Protein AF-A0A930L3H6-F1 (afdb_monomer)

Structure (mmCIF, N/CA/C/O backbone):
data_AF-A0A930L3H6-F1
#
_entry.id   AF-A0A930L3H6-F1
#
loop_
_atom_site.group_PDB
_atom_site.id
_atom_site.type_symbol
_atom_site.label_atom_id
_atom_site.label_alt_id
_atom_site.label_comp_id
_atom_site.label_asym_id
_atom_site.label_entity_id
_atom_site.label_seq_id
_atom_site.pdbx_PDB_ins_code
_atom_site.Cartn_x
_atom_site.Cartn_y
_atom_site.Cartn_z
_atom_site.occupancy
_atom_site.B_iso_or_equiv
_atom_site.auth_seq_id
_atom_site.auth_comp_id
_atom_site.auth_asym_id
_atom_site.auth_atom_id
_atom_site.pdbx_PDB_model_num
ATOM 1 N N . MET A 1 1 ? 32.487 -13.634 -20.261 1.00 44.72 1 MET A N 1
ATOM 2 C CA . MET A 1 1 ? 31.653 -13.733 -19.047 1.00 44.72 1 MET A CA 1
ATOM 3 C C . MET A 1 1 ? 30.208 -13.683 -19.509 1.00 44.72 1 MET A C 1
ATOM 5 O O . MET A 1 1 ? 29.867 -12.727 -20.193 1.00 44.72 1 MET A O 1
ATOM 9 N N . CYS A 1 2 ? 29.416 -14.733 -19.272 1.00 48.31 2 CYS A N 1
ATOM 10 C CA . CYS A 1 2 ? 27.985 -14.695 -19.581 1.00 48.31 2 CYS A CA 1
ATOM 11 C C . CYS A 1 2 ? 27.318 -13.701 -18.633 1.00 48.31 2 CYS A C 1
ATOM 13 O O . CYS A 1 2 ? 27.606 -13.701 -17.437 1.00 48.31 2 CYS A O 1
ATOM 15 N N . ARG A 1 3 ? 26.501 -12.811 -19.192 1.00 59.78 3 ARG A N 1
ATOM 16 C CA . ARG A 1 3 ? 25.760 -11.819 -18.420 1.00 59.78 3 ARG A CA 1
ATOM 17 C C . ARG A 1 3 ? 24.720 -12.557 -17.564 1.00 59.78 3 ARG A C 1
ATOM 19 O O . ARG A 1 3 ? 24.122 -13.494 -18.094 1.00 59.78 3 ARG A O 1
ATOM 26 N N . PRO A 1 4 ? 24.512 -12.180 -16.290 1.00 70.38 4 PRO A N 1
ATOM 27 C CA . PRO A 1 4 ? 23.390 -12.698 -15.519 1.00 70.38 4 PRO A CA 1
ATOM 28 C C . PRO A 1 4 ? 22.090 -12.420 -16.272 1.00 70.38 4 PRO A C 1
ATOM 30 O O . PRO A 1 4 ? 21.919 -11.326 -16.821 1.00 70.38 4 PRO A O 1
ATOM 33 N N . GLU A 1 5 ? 21.218 -13.418 -16.330 1.00 81.19 5 GLU A N 1
ATOM 34 C CA . GLU A 1 5 ? 19.894 -13.289 -16.926 1.00 81.19 5 GLU A CA 1
ATOM 35 C C . GLU A 1 5 ? 19.066 -12.300 -16.099 1.00 81.19 5 GLU A C 1
ATOM 37 O O . GLU A 1 5 ? 19.042 -12.370 -14.868 1.00 81.19 5 GLU A O 1
ATOM 42 N N . PHE A 1 6 ? 18.443 -11.330 -16.767 1.00 88.00 6 PHE A N 1
ATOM 43 C CA . PHE A 1 6 ? 17.549 -10.398 -16.096 1.00 88.00 6 PHE A CA 1
ATOM 44 C C . PHE A 1 6 ? 16.264 -11.132 -15.727 1.00 88.00 6 PHE A C 1
ATOM 46 O O . PHE A 1 6 ? 15.561 -11.629 -16.600 1.00 88.00 6 PHE A O 1
ATOM 53 N N . THR A 1 7 ? 15.970 -11.185 -14.432 1.00 90.06 7 THR A N 1
ATOM 54 C CA . THR A 1 7 ? 14.727 -11.748 -13.908 1.00 90.06 7 THR A CA 1
ATOM 55 C C . THR A 1 7 ? 14.025 -10.633 -13.141 1.00 90.06 7 THR A C 1
ATOM 57 O O . THR A 1 7 ? 14.545 -10.230 -12.099 1.00 90.06 7 THR A O 1
ATOM 60 N N . PRO A 1 8 ? 12.926 -10.063 -13.666 1.00 92.44 8 PRO A N 1
ATOM 61 C CA . PRO A 1 8 ? 12.181 -9.054 -12.932 1.00 92.44 8 PRO A CA 1
ATOM 62 C C . PRO A 1 8 ? 11.491 -9.682 -11.721 1.00 92.44 8 PRO A C 1
ATOM 64 O O . PRO A 1 8 ? 11.098 -10.850 -11.750 1.00 92.44 8 PRO A O 1
ATOM 67 N N . GLU A 1 9 ? 11.299 -8.883 -10.678 1.00 93.38 9 GLU A N 1
ATOM 68 C CA . GLU A 1 9 ? 10.461 -9.275 -9.548 1.00 93.38 9 GLU A CA 1
ATOM 69 C C . GLU A 1 9 ? 9.016 -9.468 -10.030 1.00 93.38 9 GLU A C 1
ATOM 71 O O . GLU A 1 9 ? 8.528 -8.726 -10.885 1.00 93.38 9 GLU A O 1
ATOM 76 N N . THR A 1 10 ? 8.314 -10.473 -9.512 1.00 93.25 10 THR A N 1
ATOM 77 C CA . THR A 1 10 ? 6.897 -10.685 -9.837 1.00 93.25 10 THR A CA 1
ATOM 78 C C . THR A 1 10 ? 6.050 -10.335 -8.624 1.00 93.25 10 THR A C 1
ATOM 80 O O . THR A 1 10 ? 6.066 -11.047 -7.623 1.00 93.25 10 THR A O 1
ATOM 83 N N . ILE A 1 11 ? 5.291 -9.247 -8.723 1.00 90.31 11 ILE A N 1
ATOM 84 C CA . ILE A 1 11 ? 4.389 -8.781 -7.672 1.00 90.31 11 ILE A CA 1
ATOM 85 C C . ILE A 1 11 ? 3.014 -9.420 -7.885 1.00 90.31 11 ILE A C 1
ATOM 87 O O . ILE A 1 11 ? 2.349 -9.195 -8.899 1.00 90.31 11 ILE A O 1
ATOM 91 N N . GLY A 1 12 ? 2.607 -10.251 -6.928 1.00 85.12 12 GLY A N 1
ATOM 92 C CA . GLY A 1 12 ? 1.261 -10.815 -6.841 1.00 85.12 12 GLY A CA 1
ATOM 93 C C . GLY A 1 12 ? 0.390 -10.053 -5.846 1.00 85.12 12 GLY A C 1
ATOM 94 O O . GLY A 1 12 ? 0.869 -9.172 -5.134 1.00 85.12 12 GLY A O 1
ATOM 95 N N . ARG A 1 13 ? -0.892 -10.421 -5.777 1.00 81.31 13 ARG A N 1
ATOM 96 C CA . ARG A 1 13 ? -1.807 -9.888 -4.757 1.00 81.31 13 ARG A CA 1
ATOM 97 C C . ARG A 1 13 ? -1.412 -10.399 -3.375 1.00 81.31 13 ARG A C 1
ATOM 99 O O . ARG A 1 13 ? -1.143 -11.593 -3.215 1.00 81.31 13 ARG A O 1
ATOM 106 N N . THR A 1 14 ? -1.450 -9.523 -2.378 1.00 83.19 14 THR A N 1
ATOM 107 C CA . THR A 1 14 ? -1.238 -9.906 -0.981 1.00 83.19 14 THR A CA 1
ATOM 108 C C . THR A 1 14 ? -2.572 -10.314 -0.354 1.00 83.19 14 THR A C 1
ATOM 110 O O . THR A 1 14 ? -3.479 -9.485 -0.244 1.00 83.19 14 THR A O 1
ATOM 113 N N . PRO A 1 15 ? -2.747 -11.585 0.053 1.00 79.00 15 PRO A N 1
ATOM 114 C CA . PRO A 1 15 ? -3.976 -12.021 0.701 1.00 79.00 15 PRO A CA 1
ATOM 115 C C . PRO A 1 15 ? -4.085 -11.441 2.117 1.00 79.00 15 PRO A C 1
ATOM 117 O O . PRO A 1 15 ? -3.121 -11.453 2.883 1.00 79.00 15 PRO A O 1
ATOM 120 N N . ARG A 1 16 ? -5.285 -10.998 2.506 1.00 81.50 16 ARG A N 1
ATOM 121 C CA . ARG A 1 16 ? -5.557 -10.550 3.879 1.00 81.50 16 ARG A CA 1
ATOM 122 C C . ARG A 1 16 ? -5.688 -11.743 4.830 1.00 81.50 16 ARG A C 1
ATOM 124 O O . ARG A 1 16 ? -6.420 -12.691 4.538 1.00 81.50 16 ARG A O 1
ATOM 131 N N . HIS A 1 17 ? -5.019 -11.696 5.984 1.00 77.94 17 HIS A N 1
ATOM 132 C CA . HIS A 1 17 ? -5.004 -12.820 6.933 1.00 77.94 17 HIS A CA 1
ATOM 133 C C . HIS A 1 17 ? -6.044 -12.742 8.061 1.00 77.94 17 HIS A C 1
ATOM 135 O O . HIS A 1 17 ? -6.304 -13.756 8.711 1.00 77.94 17 HIS A O 1
ATOM 141 N N . LYS A 1 18 ? -6.659 -11.576 8.301 1.00 78.94 18 LYS A N 1
ATOM 142 C CA . LYS A 1 18 ? -7.660 -11.372 9.366 1.00 78.94 18 LYS A CA 1
ATOM 143 C C . LYS A 1 18 ? -8.883 -10.608 8.843 1.00 78.94 18 LYS A C 1
ATOM 145 O O . LYS A 1 18 ? -8.799 -9.838 7.888 1.00 78.94 18 LYS A O 1
ATOM 150 N N . SER A 1 19 ? -10.038 -10.853 9.456 1.00 86.19 19 SER A N 1
ATOM 151 C CA . SER A 1 19 ? -11.296 -10.135 9.203 1.00 86.19 19 SER A CA 1
ATOM 152 C C . SER A 1 19 ? -12.216 -10.252 10.419 1.00 86.19 19 SER A C 1
ATOM 154 O O . SER A 1 19 ? -12.053 -11.167 11.229 1.00 86.19 19 SER A O 1
ATOM 156 N N . GLY A 1 20 ? -13.179 -9.341 10.549 1.00 90.75 20 GLY A N 1
ATOM 157 C CA . GLY A 1 20 ? -14.062 -9.275 11.711 1.00 90.75 20 GLY A CA 1
ATOM 158 C C . GLY A 1 20 ? -13.409 -8.572 12.901 1.00 90.75 20 GLY A C 1
ATOM 159 O O . GLY A 1 20 ? -12.520 -7.743 12.731 1.00 90.75 20 GLY A O 1
ATOM 160 N N . VAL A 1 21 ? -13.889 -8.851 14.112 1.00 93.25 21 VAL A N 1
ATOM 161 C CA . VAL A 1 21 ? -13.407 -8.173 15.325 1.00 93.25 21 VAL A CA 1
ATOM 162 C C . VAL A 1 21 ? -12.011 -8.676 15.687 1.00 93.25 21 VAL A C 1
ATOM 164 O O . VAL A 1 21 ? -11.845 -9.860 15.971 1.00 93.25 21 VAL A O 1
ATOM 167 N N . ILE A 1 22 ? -11.030 -7.772 15.706 1.00 92.38 22 ILE A N 1
ATOM 168 C CA . ILE A 1 22 ? -9.621 -8.084 15.989 1.00 92.38 22 ILE A CA 1
ATOM 169 C C . ILE A 1 22 ? -9.150 -7.571 17.349 1.00 92.38 22 ILE A C 1
ATOM 171 O O . ILE A 1 22 ? -8.211 -8.124 17.910 1.00 92.38 22 ILE A O 1
ATOM 175 N N . ALA A 1 23 ? -9.791 -6.539 17.902 1.00 93.19 23 ALA A N 1
ATOM 176 C CA . ALA A 1 23 ? -9.443 -6.012 19.216 1.00 93.19 23 ALA A CA 1
ATOM 177 C C . ALA A 1 23 ? -10.668 -5.463 19.947 1.00 93.19 23 ALA A C 1
ATOM 179 O O . ALA A 1 23 ? -11.654 -5.069 19.324 1.00 93.19 23 ALA A O 1
ATOM 180 N N . THR A 1 24 ? -10.610 -5.429 21.275 1.00 95.25 24 THR A N 1
ATOM 181 C CA . THR A 1 24 ? -11.669 -4.877 22.133 1.00 95.25 24 THR A CA 1
ATOM 182 C C . THR A 1 24 ? -11.076 -4.098 23.300 1.00 95.25 24 THR A C 1
ATOM 184 O O . THR A 1 24 ? -9.925 -4.302 23.671 1.00 95.25 24 THR A O 1
ATOM 187 N N . GLY A 1 25 ? -11.857 -3.200 23.893 1.00 93.38 25 GLY A N 1
ATOM 188 C CA . GLY A 1 25 ? -11.463 -2.469 25.093 1.00 93.38 25 GLY A CA 1
ATOM 189 C C . GLY A 1 25 ? -12.661 -1.804 25.759 1.00 93.38 25 GLY A C 1
ATOM 190 O O . GLY A 1 25 ? -13.694 -1.599 25.128 1.00 93.38 25 GLY A O 1
ATOM 191 N N . ALA A 1 26 ? -12.533 -1.449 27.035 1.00 92.56 26 ALA A N 1
ATOM 192 C CA . ALA A 1 26 ? -13.550 -0.684 27.751 1.00 92.56 26 ALA A CA 1
ATOM 193 C C . ALA A 1 26 ? -12.937 0.583 28.354 1.00 92.56 26 ALA A C 1
ATOM 195 O O . ALA A 1 26 ? -11.904 0.524 29.021 1.00 92.56 26 ALA A O 1
ATOM 196 N N . TRP A 1 27 ? -13.583 1.730 28.146 1.00 92.81 27 TRP A N 1
ATOM 197 C CA . TRP A 1 27 ? -13.131 3.017 28.671 1.00 92.81 27 TRP A CA 1
ATOM 198 C C . TRP A 1 27 ? -14.313 3.840 29.163 1.00 92.81 27 TRP A C 1
ATOM 200 O O . TRP A 1 27 ? -15.309 3.991 28.464 1.00 92.81 27 TRP A O 1
ATOM 210 N N . LYS A 1 28 ? -14.213 4.363 30.392 1.00 91.19 28 LYS A N 1
ATOM 211 C CA . LYS A 1 28 ? -15.231 5.230 31.022 1.00 91.19 28 LYS A CA 1
ATOM 212 C C . LYS A 1 28 ? -16.678 4.702 30.926 1.00 91.19 28 LYS A C 1
ATOM 214 O O . LYS A 1 28 ? -17.620 5.484 30.854 1.00 91.19 28 LYS A O 1
ATOM 219 N N . GLY A 1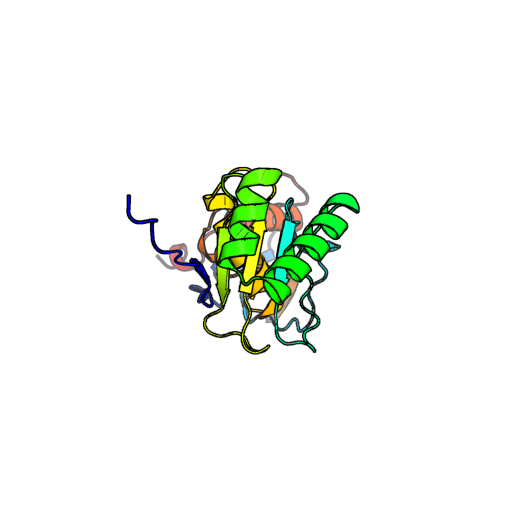 29 ? -16.852 3.380 31.000 1.00 89.56 29 GLY A N 1
ATOM 220 C CA . GLY A 1 29 ? -18.166 2.725 30.971 1.00 89.56 29 GLY A CA 1
ATOM 221 C C . GLY A 1 29 ? -18.717 2.446 29.570 1.00 89.56 29 GLY A C 1
ATOM 222 O O . GLY A 1 29 ? -19.837 1.958 29.458 1.00 89.56 29 GLY A O 1
ATOM 223 N N . GLU A 1 30 ? -17.944 2.719 28.522 1.00 93.44 30 GLU A N 1
ATOM 224 C CA . GLU A 1 30 ? -18.270 2.383 27.139 1.00 93.44 30 GLU A CA 1
ATOM 225 C C . GLU A 1 30 ? -17.394 1.226 26.655 1.00 93.44 30 GLU A C 1
ATOM 227 O O . GLU A 1 30 ? -16.227 1.109 27.044 1.00 93.44 30 GLU A O 1
ATOM 232 N N . ASN A 1 31 ? -17.963 0.381 25.795 1.00 94.88 31 ASN A N 1
ATOM 233 C CA . ASN A 1 31 ? -17.250 -0.717 25.155 1.00 94.88 31 ASN A CA 1
ATOM 234 C C . ASN A 1 31 ? -16.849 -0.314 23.740 1.00 94.88 31 ASN A C 1
ATOM 236 O O . ASN A 1 31 ? -17.649 0.248 22.992 1.00 94.88 31 ASN A O 1
ATOM 240 N N . TYR A 1 32 ? -15.623 -0.655 23.380 1.00 96.12 32 TYR A N 1
ATOM 241 C CA . TYR A 1 32 ? -14.998 -0.360 22.105 1.00 96.12 32 TYR A CA 1
ATOM 242 C C . TYR A 1 32 ? -14.532 -1.657 21.459 1.00 96.12 32 TYR A C 1
ATOM 244 O O . TYR A 1 32 ? -14.129 -2.604 22.143 1.00 96.12 32 TYR A O 1
ATOM 252 N N . ARG A 1 33 ? -14.560 -1.692 20.132 1.00 96.50 33 ARG A N 1
ATOM 253 C CA . ARG A 1 33 ? -13.959 -2.769 19.352 1.00 96.50 33 ARG A CA 1
ATOM 254 C C . ARG A 1 33 ? -13.302 -2.224 18.099 1.00 96.50 33 ARG A C 1
ATOM 256 O O . ARG A 1 33 ? -13.666 -1.157 17.612 1.00 96.50 33 ARG A O 1
ATOM 263 N N . VAL A 1 34 ? -12.358 -2.993 17.584 1.00 95.38 34 VAL A N 1
ATOM 264 C CA . VAL A 1 34 ? -11.763 -2.781 16.273 1.00 95.38 34 VAL A CA 1
ATOM 265 C C . VAL A 1 34 ? -12.197 -3.922 15.377 1.00 95.38 34 VAL A C 1
ATOM 267 O O . VAL A 1 34 ? -11.954 -5.090 15.696 1.00 95.38 34 VAL A O 1
ATOM 270 N N . THR A 1 35 ? -12.846 -3.576 14.274 1.00 93.81 35 THR A N 1
ATOM 271 C CA . THR A 1 35 ? -13.364 -4.521 13.288 1.00 93.81 35 THR A CA 1
ATOM 272 C C . THR A 1 35 ? -12.680 -4.275 11.954 1.00 93.81 35 THR A C 1
ATOM 274 O O . THR A 1 35 ? -12.539 -3.134 11.529 1.00 93.81 35 THR A O 1
ATOM 277 N N . VAL A 1 36 ? -12.260 -5.350 11.296 1.00 91.50 36 VAL A N 1
ATOM 278 C CA . VAL A 1 36 ? -11.664 -5.317 9.962 1.00 91.50 36 VAL A CA 1
ATOM 279 C C . VAL A 1 36 ? -12.697 -5.779 8.952 1.00 91.50 36 VAL A C 1
ATOM 281 O O . VAL A 1 36 ? -13.174 -6.919 9.017 1.00 91.50 36 VAL A O 1
ATOM 284 N N . TYR A 1 37 ? -13.014 -4.901 8.013 1.00 87.00 37 TYR A N 1
ATOM 285 C CA . TYR A 1 37 ? -13.917 -5.161 6.904 1.00 87.00 37 TYR A CA 1
ATOM 286 C C . TYR A 1 37 ? -13.135 -5.349 5.601 1.00 87.00 37 TYR A C 1
ATOM 288 O O . TYR A 1 37 ? -11.965 -4.972 5.487 1.00 87.00 37 TYR A O 1
ATOM 296 N N . ASP A 1 38 ? -13.795 -5.944 4.605 1.00 77.69 38 ASP A N 1
ATOM 297 C CA . ASP A 1 38 ? -13.378 -5.724 3.223 1.00 77.69 38 ASP A CA 1
ATOM 298 C C . ASP A 1 38 ? -13.469 -4.231 2.940 1.00 77.69 38 ASP A C 1
ATOM 300 O O . ASP A 1 38 ? -14.507 -3.627 3.222 1.00 77.69 38 ASP A O 1
ATOM 304 N N . SER A 1 39 ? -12.394 -3.640 2.415 1.00 68.75 39 SER A N 1
ATOM 305 C CA . SER A 1 39 ? -12.471 -2.245 2.012 1.00 68.75 39 SER A CA 1
ATOM 306 C C . SER A 1 39 ? -13.541 -2.106 0.929 1.00 68.75 39 SER A C 1
ATOM 308 O O . SER A 1 39 ? -13.530 -2.798 -0.091 1.00 68.75 39 SER A O 1
ATOM 310 N N . LEU A 1 40 ? -14.523 -1.250 1.206 1.00 55.72 40 LEU A N 1
ATOM 311 C CA . LEU A 1 40 ? -15.588 -0.878 0.272 1.00 55.72 40 LEU A CA 1
ATOM 312 C C . LEU A 1 40 ? -15.172 0.320 -0.595 1.00 55.72 40 LEU A C 1
ATOM 314 O O . LEU A 1 40 ? -15.963 0.792 -1.413 1.00 55.72 40 LEU A O 1
ATOM 318 N N . SER A 1 41 ? -13.964 0.843 -0.381 1.00 53.75 41 SER A N 1
ATOM 319 C CA . SER A 1 41 ? -13.474 2.060 -1.007 1.00 53.75 41 SER A CA 1
ATOM 320 C C . SER A 1 41 ? -13.089 1.790 -2.464 1.00 53.75 41 SER A C 1
ATOM 322 O O . SER A 1 41 ? -12.065 1.184 -2.760 1.00 53.75 41 SER A O 1
ATOM 324 N N . GLU A 1 42 ? -13.895 2.302 -3.400 1.00 50.00 42 GLU A N 1
ATOM 325 C CA . GLU A 1 42 ? -13.513 2.435 -4.820 1.00 50.00 42 GLU A CA 1
ATOM 326 C C . GLU A 1 42 ? -12.443 3.528 -5.031 1.00 50.00 42 GLU A C 1
ATOM 328 O O . GLU A 1 42 ? -11.898 3.683 -6.124 1.00 50.00 42 GLU A O 1
ATOM 333 N N . PHE A 1 43 ? -12.175 4.321 -3.989 1.00 48.50 43 PHE A N 1
ATOM 334 C CA . PHE A 1 43 ? -11.271 5.459 -3.986 1.00 48.50 43 PHE A CA 1
ATOM 335 C C . PHE A 1 43 ? -10.660 5.631 -2.597 1.00 48.50 43 PHE A C 1
ATOM 337 O O . PHE A 1 43 ? -11.394 5.684 -1.612 1.00 48.50 43 PHE A O 1
ATOM 344 N N . VAL A 1 44 ? -9.337 5.775 -2.531 1.00 56.69 44 VAL A N 1
ATOM 345 C CA . VAL A 1 44 ? -8.630 6.106 -1.294 1.00 56.69 44 VAL A CA 1
ATOM 346 C C . VAL A 1 44 ? -8.083 7.529 -1.383 1.00 56.69 44 VAL A C 1
ATOM 348 O O . VAL A 1 44 ? -7.353 7.873 -2.315 1.00 56.69 44 VAL A O 1
ATOM 351 N N . GLU A 1 45 ? -8.446 8.367 -0.409 1.00 54.44 45 GLU A N 1
ATOM 352 C CA . GLU A 1 45 ? -7.831 9.683 -0.229 1.00 54.44 45 GLU A CA 1
ATOM 353 C C . GLU A 1 45 ? -6.406 9.504 0.302 1.00 54.44 45 GLU A C 1
ATOM 355 O O . GLU A 1 45 ? -6.216 9.182 1.471 1.00 54.44 45 GLU A O 1
ATOM 360 N N . ILE A 1 46 ? -5.407 9.752 -0.550 1.00 53.31 46 ILE A N 1
ATOM 361 C CA . ILE A 1 46 ? -3.978 9.686 -0.189 1.00 53.31 46 ILE A CA 1
ATOM 362 C C . ILE A 1 46 ? -3.659 10.605 1.006 1.00 53.31 46 ILE A C 1
ATOM 364 O O . ILE A 1 46 ? -2.878 10.240 1.877 1.00 53.31 46 ILE A O 1
ATOM 368 N N . ASP A 1 47 ? -4.316 11.766 1.093 1.00 49.53 47 ASP A N 1
ATOM 369 C CA . ASP A 1 47 ? -4.127 12.721 2.196 1.00 49.53 47 ASP A CA 1
ATOM 370 C C . ASP A 1 47 ? -4.789 12.260 3.517 1.00 49.53 47 ASP A C 1
ATOM 372 O O . ASP A 1 47 ? -4.540 12.839 4.576 1.00 49.53 47 ASP A O 1
ATOM 376 N N . GLY A 1 48 ? -5.668 11.251 3.454 1.00 49.69 48 GLY A N 1
ATOM 377 C CA . GLY A 1 48 ? -6.391 10.674 4.591 1.00 49.69 48 GLY A CA 1
ATOM 378 C C . GLY A 1 48 ? -5.850 9.316 5.043 1.00 49.69 48 GLY A C 1
ATOM 379 O O . GLY A 1 48 ? -6.169 8.869 6.147 1.00 49.69 48 GLY A O 1
ATOM 380 N N . THR A 1 49 ? -5.019 8.665 4.227 1.00 54.03 49 THR A N 1
ATOM 381 C CA . THR A 1 49 ? -4.255 7.491 4.645 1.00 54.03 49 THR A CA 1
ATOM 382 C C . THR A 1 49 ? -3.107 7.916 5.545 1.00 54.03 49 THR A C 1
ATOM 384 O O . THR A 1 49 ? -2.439 8.909 5.277 1.00 54.03 49 THR A O 1
ATOM 387 N N . ALA A 1 50 ? -2.801 7.131 6.580 1.00 50.72 50 ALA A N 1
ATOM 388 C CA . ALA A 1 50 ? -1.601 7.334 7.404 1.00 50.72 50 ALA A CA 1
ATOM 389 C C . ALA A 1 50 ? -0.279 7.143 6.622 1.00 50.72 50 ALA A C 1
ATOM 391 O O . ALA A 1 50 ? 0.804 7.182 7.202 1.00 50.72 50 ALA A O 1
ATOM 392 N N . TRP A 1 51 ? -0.373 6.918 5.312 1.00 56.75 51 TRP A N 1
ATOM 393 C CA . TRP A 1 51 ? 0.679 6.421 4.461 1.00 56.75 51 TRP A CA 1
ATOM 394 C C . TRP A 1 51 ? 0.918 7.369 3.282 1.00 56.75 51 TRP A C 1
ATOM 396 O O . TRP A 1 51 ? 0.050 7.591 2.440 1.00 56.75 51 TRP A O 1
ATOM 406 N N . GLU A 1 52 ? 2.131 7.915 3.229 1.00 59.19 52 GLU A N 1
ATOM 407 C CA . GLU A 1 52 ? 2.679 8.626 2.079 1.00 59.19 52 GLU A CA 1
ATOM 408 C C . GLU A 1 52 ? 3.982 7.923 1.686 1.00 59.19 52 GLU A C 1
ATOM 410 O O . GLU A 1 52 ? 4.973 8.019 2.421 1.00 59.19 52 GLU A O 1
ATOM 415 N N . PRO A 1 53 ? 4.061 7.253 0.535 1.00 61.19 53 PRO A N 1
ATOM 416 C CA . PRO A 1 53 ? 5.326 6.717 0.087 1.00 61.19 53 PRO A CA 1
ATOM 417 C C . PRO A 1 53 ? 6.248 7.859 -0.322 1.00 61.19 53 PRO A C 1
ATOM 419 O O . PRO A 1 53 ? 5.855 8.929 -0.806 1.00 61.19 53 PRO A O 1
ATOM 422 N N . GLN A 1 54 ? 7.522 7.618 -0.058 1.00 66.31 54 GLN A N 1
ATOM 423 C CA . GLN A 1 54 ? 8.538 8.660 -0.035 1.00 66.31 54 GLN A CA 1
ATOM 424 C C . GLN A 1 54 ? 9.397 8.670 -1.306 1.00 66.31 54 GLN A C 1
ATOM 426 O O . GLN A 1 54 ? 10.265 9.528 -1.444 1.00 66.31 54 GLN A O 1
ATOM 431 N N . TYR A 1 55 ? 9.144 7.743 -2.235 1.00 78.94 55 TYR A N 1
ATOM 432 C CA . TYR A 1 55 ? 10.043 7.410 -3.339 1.00 78.94 55 TYR A CA 1
ATOM 433 C C . TYR A 1 55 ? 9.287 7.163 -4.649 1.00 78.94 55 TYR A C 1
ATOM 435 O O . TYR A 1 55 ? 8.054 7.136 -4.685 1.00 78.94 55 TYR A O 1
ATOM 443 N N . ALA A 1 56 ? 10.036 7.016 -5.743 1.00 86.75 56 ALA A N 1
ATOM 444 C CA . ALA A 1 56 ? 9.478 6.973 -7.082 1.00 86.75 56 ALA A CA 1
ATOM 445 C C . ALA A 1 56 ? 9.230 5.539 -7.564 1.00 86.75 56 ALA A C 1
ATOM 447 O O . ALA A 1 56 ? 10.068 4.644 -7.447 1.00 86.75 56 ALA A O 1
ATOM 448 N N . VAL A 1 57 ? 8.084 5.341 -8.207 1.00 90.75 57 VAL A N 1
ATOM 449 C CA . VAL A 1 57 ? 7.772 4.109 -8.932 1.00 90.75 57 VAL A CA 1
ATOM 450 C C . VAL A 1 57 ? 7.309 4.502 -10.319 1.00 90.75 57 VAL A C 1
ATOM 452 O O . VAL A 1 57 ? 6.400 5.308 -10.457 1.00 90.75 57 VAL A O 1
ATOM 455 N N . ALA A 1 58 ? 7.920 3.954 -11.362 1.00 91.75 58 ALA A N 1
ATOM 456 C CA . ALA A 1 58 ? 7.511 4.186 -12.739 1.00 91.75 58 ALA A CA 1
ATOM 457 C C . ALA A 1 58 ? 6.777 2.964 -13.275 1.00 91.75 58 ALA A C 1
ATOM 459 O O . ALA A 1 58 ? 7.366 1.888 -13.354 1.00 91.75 58 ALA A O 1
ATOM 460 N N . LEU A 1 59 ? 5.515 3.137 -13.676 1.00 90.56 59 LEU A N 1
ATOM 461 C CA . LEU A 1 59 ? 4.699 2.064 -14.242 1.00 90.56 59 LEU A CA 1
ATOM 462 C C . LEU A 1 59 ? 4.530 2.212 -15.753 1.00 90.56 59 LEU A C 1
ATOM 464 O O . LEU A 1 59 ? 4.254 3.293 -16.281 1.00 90.56 59 LEU A O 1
ATOM 468 N N . GLN A 1 60 ? 4.621 1.089 -16.449 1.00 87.75 60 GLN A N 1
ATOM 469 C CA . GLN A 1 60 ? 4.223 0.940 -17.836 1.00 87.75 60 GLN A CA 1
ATOM 470 C C . GLN A 1 60 ? 3.191 -0.185 -17.925 1.00 87.75 60 GLN A C 1
ATOM 472 O O . GLN A 1 60 ? 3.511 -1.358 -17.757 1.00 87.75 60 GLN A O 1
ATOM 477 N N . GLY A 1 61 ? 1.943 0.205 -18.181 1.00 80.31 61 GLY A N 1
ATOM 478 C CA . GLY A 1 61 ? 0.892 -0.704 -18.630 1.00 80.31 61 GLY A CA 1
ATOM 479 C C . GLY A 1 61 ? 0.681 -0.615 -20.142 1.00 80.31 61 GLY A C 1
ATOM 480 O O . GLY A 1 61 ? 1.495 -0.034 -20.873 1.00 80.31 61 GLY A O 1
ATOM 481 N N . GLU A 1 62 ? -0.460 -1.126 -20.597 1.00 78.00 62 GLU A N 1
ATOM 482 C CA . GLU A 1 62 ? -0.940 -0.985 -21.976 1.00 78.00 62 GLU A CA 1
ATOM 483 C C . GLU A 1 62 ? -0.962 0.487 -22.456 1.00 78.00 62 GLU A C 1
ATOM 485 O O . GLU A 1 62 ? -1.066 1.407 -21.641 1.00 78.00 62 GLU A O 1
ATOM 490 N N . PRO A 1 63 ? -0.927 0.767 -23.774 1.00 64.12 63 PRO A N 1
ATOM 491 C CA . PRO A 1 63 ? -0.899 2.131 -24.323 1.00 64.12 63 PRO A CA 1
ATOM 492 C C . PRO A 1 63 ? -2.042 3.059 -23.876 1.00 64.12 63 PRO A C 1
ATOM 494 O O . PRO A 1 63 ? -1.916 4.278 -23.983 1.00 64.12 63 PRO A O 1
ATOM 497 N N . HIS A 1 64 ? -3.150 2.494 -23.388 1.00 61.62 64 HIS A N 1
ATOM 498 C CA . HIS A 1 64 ? -4.312 3.219 -22.861 1.00 61.62 64 HIS A CA 1
ATOM 499 C C . HIS A 1 64 ? -4.413 3.183 -21.330 1.00 61.62 64 HIS A C 1
ATOM 501 O O . HIS A 1 64 ? -5.400 3.646 -20.765 1.00 61.62 64 HIS A O 1
ATOM 507 N N . SER A 1 65 ? -3.409 2.622 -20.660 1.00 63.31 65 SER A N 1
ATOM 508 C CA . SER A 1 65 ? -3.337 2.559 -19.210 1.00 63.31 65 SER A CA 1
ATOM 509 C C . SER A 1 65 ? -3.013 3.936 -18.628 1.00 63.31 65 SER A C 1
ATOM 511 O O . SER A 1 65 ? -2.078 4.611 -19.062 1.00 63.31 65 SER A O 1
ATOM 513 N N . TYR A 1 66 ? -3.777 4.341 -17.614 1.00 64.69 66 TYR A N 1
ATOM 514 C CA . TYR A 1 66 ? -3.545 5.568 -16.844 1.00 64.69 66 TYR A CA 1
ATOM 515 C C . TYR A 1 66 ? -2.480 5.383 -15.752 1.00 64.69 66 TYR A C 1
ATOM 517 O O . TYR A 1 66 ? -2.250 6.287 -14.953 1.00 64.69 66 TYR A O 1
ATOM 525 N N . LEU A 1 67 ? -1.824 4.219 -15.707 1.00 74.31 67 LEU A N 1
ATOM 526 C CA . LEU A 1 67 ? -0.796 3.911 -14.722 1.00 74.31 67 LEU A CA 1
ATOM 527 C C . LEU A 1 67 ? 0.479 4.695 -15.041 1.00 74.31 67 LEU A C 1
ATOM 529 O O . LEU A 1 67 ? 1.244 4.348 -15.945 1.00 74.31 67 LEU A O 1
ATOM 533 N N . GLU A 1 68 ? 0.674 5.796 -14.320 1.00 74.00 68 GLU A N 1
ATOM 534 C CA . GLU A 1 68 ? 1.872 6.631 -14.421 1.00 74.00 68 GLU A CA 1
ATOM 535 C C . GLU A 1 68 ? 2.932 6.254 -13.389 1.00 74.00 68 GLU A C 1
ATOM 537 O O . GLU A 1 68 ? 4.122 6.414 -13.651 1.00 74.00 68 GLU A O 1
ATOM 542 N N . GLY A 1 69 ? 2.508 5.690 -12.261 1.00 81.50 69 GLY A N 1
ATOM 543 C CA . GLY A 1 69 ? 3.374 5.373 -11.139 1.00 81.50 69 GLY A CA 1
ATOM 544 C C . GLY A 1 69 ? 3.227 6.367 -9.987 1.00 81.50 69 GLY A C 1
ATOM 545 O O . GLY A 1 69 ? 2.227 7.079 -9.908 1.00 81.50 69 GLY A O 1
ATOM 546 N N . TRP A 1 70 ? 4.216 6.388 -9.097 1.00 85.12 70 TRP A N 1
ATOM 547 C CA . TRP A 1 70 ? 4.249 7.195 -7.880 1.00 85.12 70 TRP A CA 1
ATOM 548 C C . TRP A 1 70 ? 5.396 8.206 -7.919 1.00 85.12 70 TRP A C 1
ATOM 550 O O . TRP A 1 70 ? 6.511 7.856 -8.302 1.00 85.12 70 TRP A O 1
ATOM 560 N N . TRP A 1 71 ? 5.143 9.449 -7.505 1.00 85.75 71 TRP A N 1
ATOM 561 C CA . TRP A 1 71 ? 6.169 10.463 -7.235 1.00 85.75 71 TRP A CA 1
ATOM 562 C C . TRP A 1 71 ? 5.670 11.474 -6.191 1.00 85.75 71 TRP A C 1
ATOM 564 O O . TRP A 1 71 ? 4.473 11.746 -6.103 1.00 85.75 71 TRP A O 1
ATOM 574 N N . LYS A 1 72 ? 6.588 12.096 -5.451 1.00 80.00 72 LYS A N 1
ATOM 575 C CA . LYS A 1 72 ? 6.314 13.169 -4.482 1.00 80.00 72 LYS A CA 1
ATOM 576 C C . LYS A 1 72 ? 6.739 14.533 -5.012 1.00 80.00 72 LYS A C 1
ATOM 578 O O . LYS A 1 72 ? 6.048 15.534 -4.819 1.00 80.00 72 LYS A O 1
ATOM 583 N N . THR A 1 73 ? 7.864 14.595 -5.720 1.00 82.31 73 THR A N 1
ATOM 584 C CA . THR A 1 73 ? 8.417 15.852 -6.238 1.00 82.31 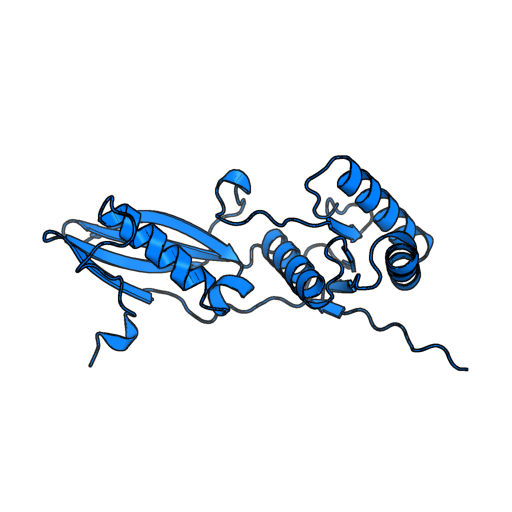73 THR A CA 1
ATOM 585 C C . THR A 1 73 ? 8.228 16.010 -7.746 1.00 82.31 73 THR A C 1
ATOM 587 O O . THR A 1 73 ? 8.003 15.058 -8.492 1.00 82.31 73 THR A O 1
ATOM 590 N N . LYS A 1 74 ? 8.339 17.254 -8.237 1.00 84.88 74 LYS A N 1
ATOM 591 C CA . LYS A 1 74 ? 8.351 17.525 -9.687 1.00 84.88 74 LYS A CA 1
ATOM 592 C C . LYS A 1 74 ? 9.517 16.824 -10.392 1.00 84.88 74 LYS A C 1
ATOM 594 O O . LYS A 1 74 ? 9.341 16.372 -11.516 1.00 84.88 74 LYS A O 1
ATOM 599 N N . ALA A 1 75 ? 10.671 16.734 -9.730 1.00 84.69 75 ALA A N 1
ATOM 600 C CA . ALA A 1 75 ? 11.854 16.074 -10.272 1.00 84.69 75 ALA A CA 1
ATOM 601 C C . ALA A 1 75 ? 11.637 14.559 -10.400 1.00 84.69 75 ALA A C 1
ATOM 603 O O . ALA A 1 75 ? 11.888 13.994 -11.462 1.00 84.69 75 ALA A O 1
ATOM 604 N N . GLU A 1 76 ? 11.081 13.919 -9.370 1.00 87.75 76 GLU A N 1
ATOM 605 C CA . GLU A 1 76 ? 10.701 12.502 -9.432 1.00 87.75 76 GLU A CA 1
ATOM 606 C C . GLU A 1 76 ? 9.662 12.246 -10.520 1.00 87.75 76 GLU A C 1
ATOM 608 O O . GLU A 1 76 ? 9.782 11.275 -11.258 1.00 87.75 76 GLU A O 1
ATOM 613 N N . ARG A 1 77 ? 8.684 13.145 -10.696 1.00 88.19 77 ARG A N 1
ATOM 614 C CA . ARG A 1 77 ? 7.716 13.026 -11.795 1.00 88.19 77 ARG A CA 1
ATOM 615 C C . ARG A 1 77 ? 8.404 12.974 -13.156 1.00 88.19 77 ARG A C 1
ATOM 617 O O . ARG A 1 77 ? 8.013 12.193 -14.017 1.00 88.19 77 ARG A O 1
ATOM 624 N N . GLU A 1 78 ? 9.404 13.821 -13.375 1.00 90.25 78 GLU A N 1
ATOM 625 C CA . GLU A 1 78 ? 10.174 13.831 -14.621 1.00 90.25 78 GLU A CA 1
ATOM 626 C C . GLU A 1 78 ? 10.981 12.539 -14.787 1.00 90.25 78 GLU A C 1
ATOM 628 O O . GLU A 1 78 ? 10.934 11.934 -15.858 1.00 90.25 78 GLU A O 1
ATOM 633 N N . GLN A 1 79 ? 11.646 12.067 -13.726 1.00 92.12 79 GLN A N 1
ATOM 634 C CA . GLN A 1 79 ? 12.357 10.784 -13.733 1.00 92.12 79 GLN A CA 1
ATOM 635 C C . GLN A 1 79 ? 11.413 9.628 -14.066 1.00 92.12 79 GLN A C 1
ATOM 637 O O . GLN A 1 79 ? 11.709 8.850 -14.969 1.00 92.12 79 GLN A O 1
ATOM 642 N N . VAL A 1 80 ? 10.243 9.561 -13.427 1.00 91.88 80 VAL A N 1
ATOM 643 C CA . VAL A 1 80 ? 9.207 8.559 -13.705 1.00 91.88 80 VAL A CA 1
ATOM 644 C C . VAL A 1 80 ? 8.840 8.552 -15.186 1.00 91.88 80 VAL A C 1
ATOM 646 O O . VAL A 1 80 ? 8.864 7.499 -15.821 1.00 91.88 80 VAL A O 1
ATOM 649 N N . GLN A 1 81 ? 8.572 9.714 -15.784 1.00 90.94 81 GLN A N 1
ATOM 650 C CA . GLN A 1 81 ? 8.217 9.793 -17.206 1.00 90.94 81 GLN A CA 1
ATOM 651 C C . GLN A 1 81 ? 9.369 9.364 -18.132 1.00 90.94 81 GLN A C 1
ATOM 653 O O . GLN A 1 81 ? 9.129 8.718 -19.159 1.00 90.94 81 GLN A O 1
ATOM 658 N N . VAL A 1 82 ? 10.621 9.658 -17.764 1.00 92.75 82 VAL A N 1
ATOM 659 C CA . VAL A 1 82 ? 11.804 9.162 -18.485 1.00 92.75 82 VAL A CA 1
ATOM 660 C C . VAL A 1 82 ? 11.875 7.640 -18.406 1.00 92.75 82 VAL A C 1
ATOM 662 O O . VAL A 1 82 ? 11.958 6.994 -19.449 1.00 92.75 82 VAL A O 1
ATOM 665 N N . VAL A 1 83 ? 11.772 7.051 -17.210 1.00 94.69 83 VAL A N 1
ATOM 666 C CA . VAL A 1 83 ? 11.807 5.590 -17.032 1.00 94.69 83 VAL A CA 1
ATOM 667 C C . VAL A 1 83 ? 10.725 4.917 -17.862 1.00 94.69 83 VAL A C 1
ATOM 669 O O . VAL A 1 83 ? 11.028 3.989 -18.604 1.00 94.69 83 VAL A O 1
ATOM 672 N N . ARG A 1 84 ? 9.484 5.414 -17.820 1.00 92.56 84 ARG A N 1
ATOM 673 C CA . ARG A 1 84 ? 8.370 4.873 -18.619 1.00 92.56 84 ARG A CA 1
ATOM 674 C C . ARG A 1 84 ? 8.676 4.854 -20.110 1.00 92.56 84 ARG A C 1
ATOM 676 O O . ARG A 1 84 ? 8.374 3.876 -20.791 1.00 92.56 84 ARG A O 1
ATOM 683 N N . SER A 1 85 ? 9.271 5.933 -20.609 1.00 91.31 85 SER A N 1
ATOM 684 C CA . SER A 1 85 ? 9.657 6.041 -22.016 1.00 91.31 85 SER A CA 1
ATOM 685 C C . SER A 1 85 ? 10.713 4.994 -22.367 1.00 91.31 85 SER A C 1
ATOM 687 O O . SER A 1 85 ? 10.563 4.286 -23.358 1.00 91.31 85 SER A O 1
ATOM 689 N N . VAL A 1 86 ? 11.714 4.803 -21.501 1.00 94.69 86 VAL A N 1
ATOM 690 C CA . VAL A 1 86 ? 12.742 3.768 -21.690 1.00 94.69 86 VAL A CA 1
ATOM 691 C C . VAL A 1 86 ? 12.148 2.360 -21.618 1.00 94.69 86 VAL A C 1
ATOM 693 O O . VAL A 1 86 ? 12.515 1.523 -22.439 1.00 94.69 86 VAL A O 1
ATOM 696 N N . ILE A 1 87 ? 11.206 2.086 -20.706 1.00 94.00 87 ILE A N 1
ATOM 697 C CA . ILE A 1 87 ? 10.514 0.788 -20.662 1.00 94.00 87 ILE A CA 1
ATOM 698 C C . ILE A 1 87 ? 9.804 0.539 -22.000 1.00 94.00 87 ILE A C 1
ATOM 700 O O . ILE A 1 87 ? 9.967 -0.522 -22.595 1.00 94.00 87 ILE A O 1
ATOM 704 N N . ARG A 1 88 ? 9.060 1.526 -22.511 1.00 90.00 88 ARG A N 1
ATOM 705 C CA . ARG A 1 88 ? 8.297 1.394 -23.760 1.00 90.00 88 ARG A CA 1
ATOM 706 C C . ARG A 1 88 ? 9.186 1.202 -24.990 1.00 90.00 88 ARG A C 1
ATOM 708 O O . ARG A 1 88 ? 8.827 0.445 -25.886 1.00 90.00 88 ARG A O 1
ATOM 715 N N . GLU A 1 89 ? 10.302 1.918 -25.065 1.00 92.19 89 GLU A N 1
ATOM 716 C CA . GLU A 1 89 ? 11.173 1.923 -26.246 1.00 92.19 89 GLU A CA 1
ATOM 717 C C . GLU A 1 89 ? 12.190 0.778 -26.241 1.00 92.19 89 GLU A C 1
ATOM 719 O O . GLU A 1 89 ? 12.513 0.232 -27.297 1.00 92.19 89 GLU A O 1
ATOM 724 N N . CYS A 1 90 ? 12.690 0.410 -25.060 1.00 93.56 90 CYS A N 1
ATOM 725 C CA . CYS A 1 90 ? 13.849 -0.469 -24.901 1.00 93.56 90 CYS A CA 1
ATOM 726 C C . CYS A 1 90 ? 13.584 -1.692 -24.007 1.00 93.56 90 CYS A C 1
ATOM 728 O O . CYS A 1 90 ? 14.463 -2.546 -23.872 1.00 93.56 90 CYS A O 1
ATOM 730 N N . GLY A 1 91 ? 12.403 -1.790 -23.397 1.00 93.56 91 GLY A N 1
ATOM 731 C CA . GLY A 1 91 ? 12.023 -2.867 -22.487 1.00 93.56 91 GLY A CA 1
ATOM 732 C C . GLY A 1 91 ? 12.475 -2.652 -21.040 1.00 93.56 91 GLY A C 1
ATOM 733 O O . GLY A 1 91 ? 13.366 -1.853 -20.733 1.00 93.56 91 GLY A O 1
ATOM 734 N N . LEU A 1 92 ? 11.859 -3.422 -20.139 1.00 95.69 92 LEU A N 1
ATOM 735 C CA . LEU A 1 92 ? 12.058 -3.335 -18.690 1.00 95.69 92 LEU A CA 1
ATOM 736 C C . LEU A 1 92 ? 13.525 -3.523 -18.270 1.00 95.69 92 LEU A C 1
ATOM 738 O O . LEU A 1 92 ? 14.049 -2.723 -17.503 1.00 95.69 92 LEU A O 1
ATOM 742 N N . GLU A 1 93 ? 14.216 -4.524 -18.822 1.00 96.31 93 GLU A N 1
ATOM 743 C CA . GLU A 1 93 ? 15.627 -4.799 -18.512 1.00 96.31 93 GLU A CA 1
ATOM 744 C C . GLU A 1 93 ? 16.533 -3.588 -18.792 1.00 96.31 93 GLU A C 1
ATOM 746 O O . GLU A 1 93 ? 17.462 -3.301 -18.031 1.00 96.31 93 GLU A O 1
ATOM 751 N N . CYS A 1 94 ? 16.285 -2.878 -19.898 1.00 95.69 94 CYS A N 1
ATOM 752 C CA . CYS A 1 94 ? 17.046 -1.686 -20.250 1.00 95.69 94 CYS A CA 1
ATOM 753 C C . CYS A 1 94 ? 16.741 -0.545 -19.280 1.00 95.69 94 CYS A C 1
ATOM 755 O O . CYS A 1 94 ? 17.671 0.065 -18.753 1.00 95.69 94 CYS A O 1
ATOM 757 N N . ALA A 1 95 ? 15.461 -0.308 -18.993 1.00 96.56 95 ALA A N 1
ATOM 758 C CA . ALA A 1 95 ? 15.035 0.729 -18.064 1.00 96.56 95 ALA A CA 1
ATOM 759 C C . ALA A 1 95 ? 15.614 0.525 -16.661 1.00 96.56 95 ALA A C 1
ATOM 761 O O . ALA A 1 95 ? 16.216 1.447 -16.117 1.00 96.56 95 ALA A O 1
ATOM 762 N N . THR A 1 96 ? 15.526 -0.687 -16.103 1.00 96.81 96 THR A N 1
ATOM 763 C CA . THR A 1 96 ? 16.093 -0.997 -14.783 1.00 96.81 96 THR A CA 1
ATOM 764 C C . THR A 1 96 ? 17.594 -0.725 -14.744 1.00 96.81 96 THR A C 1
ATOM 766 O O . THR A 1 96 ? 18.088 -0.168 -13.772 1.00 96.81 96 THR A O 1
ATOM 769 N N . ARG A 1 97 ? 18.336 -1.054 -15.808 1.00 95.06 97 ARG A N 1
ATOM 770 C CA . ARG A 1 97 ? 19.775 -0.754 -15.880 1.00 95.06 97 ARG A CA 1
ATOM 771 C C . ARG A 1 97 ? 20.066 0.736 -15.933 1.00 95.06 97 ARG A C 1
ATOM 773 O O . ARG A 1 97 ? 20.930 1.193 -15.203 1.00 95.06 97 ARG A O 1
ATOM 780 N N . VAL A 1 98 ? 19.338 1.482 -16.760 1.00 95.50 98 VAL A N 1
ATOM 781 C CA . VAL A 1 98 ? 19.494 2.941 -16.853 1.00 95.50 98 VAL A CA 1
ATOM 782 C C . VAL A 1 98 ? 19.248 3.592 -15.494 1.00 95.50 98 VAL A C 1
ATOM 784 O O . VAL A 1 98 ? 20.031 4.438 -15.077 1.00 95.50 98 VAL A O 1
ATOM 787 N N . VAL A 1 99 ? 18.205 3.168 -14.780 1.00 96.25 99 VAL A N 1
ATOM 788 C CA . VAL A 1 99 ? 17.918 3.663 -13.428 1.00 96.25 99 VAL A CA 1
ATOM 789 C C . VAL A 1 99 ? 19.047 3.307 -12.461 1.00 96.25 99 VAL A C 1
ATOM 791 O O . VAL A 1 99 ? 19.510 4.187 -11.738 1.00 96.25 99 VAL A O 1
ATOM 794 N N . ARG A 1 100 ? 19.543 2.062 -12.498 1.00 96.00 100 ARG A N 1
ATOM 795 C CA . ARG A 1 100 ? 20.664 1.615 -11.656 1.00 96.00 100 ARG A CA 1
ATOM 796 C C . ARG A 1 100 ? 21.957 2.373 -11.889 1.00 96.00 100 ARG A C 1
ATOM 798 O O . ARG A 1 100 ? 22.646 2.711 -10.936 1.00 96.00 100 ARG A O 1
ATOM 805 N N . ASP A 1 101 ? 22.259 2.670 -13.144 1.00 95.56 101 ASP A N 1
ATOM 806 C CA . ASP A 1 101 ? 23.491 3.358 -13.511 1.00 95.56 101 ASP A CA 1
ATOM 807 C C . ASP A 1 101 ? 23.429 4.868 -13.213 1.00 95.56 101 ASP A C 1
ATOM 809 O O . ASP A 1 101 ? 24.469 5.491 -12.994 1.00 95.56 101 ASP A O 1
ATOM 813 N N . LEU A 1 102 ? 22.236 5.478 -13.240 1.00 94.38 102 LEU A N 1
ATOM 814 C CA . LEU A 1 102 ? 22.084 6.936 -13.166 1.00 94.38 102 LEU A CA 1
ATOM 815 C C . LEU A 1 102 ? 21.571 7.463 -11.827 1.00 94.38 102 LEU A C 1
ATOM 817 O O . LEU A 1 102 ? 21.932 8.583 -11.459 1.00 94.38 102 LEU A O 1
ATOM 821 N N . TRP A 1 103 ? 20.703 6.722 -11.139 1.00 92.94 103 TRP A N 1
ATOM 822 C CA . TRP A 1 103 ? 19.952 7.246 -9.994 1.00 92.94 103 TRP A CA 1
ATOM 823 C C . TRP A 1 103 ? 20.006 6.355 -8.762 1.00 92.94 103 TRP A C 1
ATOM 825 O O . TRP A 1 103 ? 20.134 6.889 -7.665 1.00 92.94 103 TRP A O 1
ATOM 835 N N . ASP A 1 104 ? 19.894 5.038 -8.924 1.00 93.75 104 ASP A N 1
ATOM 836 C CA . ASP A 1 104 ? 19.714 4.136 -7.788 1.00 93.75 104 ASP A CA 1
ATOM 837 C C . ASP A 1 104 ? 20.182 2.714 -8.106 1.00 93.75 104 ASP A C 1
ATOM 839 O O . ASP A 1 104 ? 19.445 1.936 -8.717 1.00 93.75 104 ASP A O 1
ATOM 843 N N . GLU A 1 105 ? 21.388 2.353 -7.657 1.00 95.31 105 GLU A N 1
ATOM 844 C CA . GLU A 1 105 ? 21.997 1.041 -7.924 1.00 95.31 105 GLU A CA 1
ATOM 845 C C . GLU A 1 105 ? 21.165 -0.146 -7.403 1.00 95.31 105 GLU A C 1
ATOM 847 O O . GLU A 1 105 ? 21.308 -1.261 -7.915 1.00 95.31 105 GLU A O 1
ATOM 852 N N . GLN A 1 106 ? 20.276 0.095 -6.433 1.00 95.00 106 GLN A N 1
ATOM 853 C CA . GLN A 1 106 ? 19.400 -0.895 -5.809 1.00 95.00 106 GLN A CA 1
ATOM 854 C C . GLN A 1 106 ? 17.993 -0.929 -6.425 1.00 95.00 106 GLN A C 1
ATOM 856 O O . GLN A 1 106 ? 17.152 -1.705 -5.973 1.00 95.00 106 GLN A O 1
ATOM 861 N N . ALA A 1 107 ? 17.716 -0.144 -7.472 1.00 95.19 107 ALA A N 1
ATOM 862 C CA . ALA A 1 107 ? 16.400 -0.101 -8.107 1.00 95.19 107 ALA A CA 1
ATOM 863 C C . ALA A 1 107 ? 15.906 -1.487 -8.547 1.00 95.19 107 ALA A C 1
ATOM 865 O O . ALA A 1 107 ? 16.669 -2.312 -9.063 1.00 95.19 107 ALA A O 1
ATOM 866 N N . VAL A 1 108 ? 14.603 -1.730 -8.421 1.00 96.06 108 VAL A N 1
ATOM 867 C CA . VAL A 1 108 ? 13.977 -3.027 -8.717 1.00 96.06 108 VAL A CA 1
ATOM 868 C C . VAL A 1 108 ? 13.069 -2.896 -9.930 1.00 96.06 108 VAL A C 1
ATOM 870 O O . VAL A 1 108 ? 12.131 -2.104 -9.929 1.00 96.06 108 VAL A O 1
ATOM 873 N N . GLY A 1 109 ? 13.344 -3.683 -10.973 1.00 96.25 109 GLY A N 1
ATOM 874 C CA . GLY A 1 109 ? 12.417 -3.892 -12.083 1.00 96.25 109 GLY A CA 1
ATOM 875 C C . GLY A 1 109 ? 11.439 -5.012 -11.750 1.00 96.25 109 GLY A C 1
ATOM 876 O O . GLY A 1 109 ? 11.870 -6.078 -11.309 1.00 96.25 109 GLY A O 1
ATOM 877 N N . PHE A 1 110 ? 10.149 -4.791 -11.977 1.00 95.38 110 PHE A N 1
ATOM 878 C CA . PHE A 1 110 ? 9.099 -5.733 -11.606 1.00 95.38 110 PHE A CA 1
ATOM 879 C C . PHE A 1 110 ? 7.998 -5.856 -12.665 1.00 95.38 110 PHE A C 1
ATOM 881 O O . PHE A 1 110 ? 7.826 -4.995 -13.529 1.00 95.38 110 PHE A O 1
ATOM 888 N N . THR A 1 111 ? 7.241 -6.942 -12.568 1.00 94.31 111 THR A N 1
ATOM 889 C CA . THR A 1 111 ? 6.026 -7.255 -13.330 1.00 94.31 111 THR A CA 1
ATOM 890 C C . THR A 1 111 ? 4.893 -7.592 -12.365 1.00 94.31 111 THR A C 1
ATOM 892 O O . THR A 1 111 ? 5.144 -7.890 -11.197 1.00 94.31 111 THR A O 1
ATOM 895 N N . VAL A 1 112 ? 3.649 -7.535 -12.835 1.00 89.88 112 VAL A N 1
ATOM 896 C CA . VAL A 1 112 ? 2.457 -7.763 -12.007 1.00 89.88 112 VAL A CA 1
ATOM 897 C C . VAL A 1 112 ? 1.728 -9.009 -12.495 1.00 89.88 112 VAL A C 1
ATOM 899 O O . VAL A 1 112 ? 1.325 -9.065 -13.655 1.00 89.88 112 VAL A O 1
ATOM 902 N N . ALA A 1 113 ? 1.557 -10.005 -11.622 1.00 86.56 113 ALA A N 1
ATOM 903 C CA . ALA A 1 113 ? 1.054 -11.327 -12.009 1.00 86.56 113 ALA A CA 1
ATOM 904 C C . ALA A 1 113 ? -0.425 -11.327 -12.441 1.00 86.56 113 ALA A C 1
ATOM 906 O O . ALA A 1 113 ? -0.773 -11.974 -13.424 1.00 86.56 113 ALA A O 1
ATOM 907 N N . ASP A 1 114 ? -1.279 -10.582 -11.733 1.00 78.62 114 ASP A N 1
ATOM 908 C CA . ASP A 1 114 ? -2.743 -10.631 -11.879 1.00 78.62 114 ASP A CA 1
ATOM 909 C C . ASP A 1 114 ? -3.341 -9.228 -12.041 1.00 78.62 114 ASP A C 1
ATOM 911 O O . ASP A 1 114 ? -4.279 -8.834 -11.345 1.00 78.62 114 ASP A O 1
ATOM 915 N N . SER A 1 115 ? -2.753 -8.425 -12.927 1.00 79.88 115 SER A N 1
ATOM 916 C CA . SER A 1 115 ? -3.177 -7.038 -13.089 1.00 79.88 115 SER A CA 1
ATOM 917 C C . SER A 1 115 ? -4.507 -6.917 -13.854 1.00 79.88 115 SER A C 1
ATOM 919 O O . SER A 1 115 ? -4.615 -7.394 -14.989 1.00 79.88 115 SER A O 1
ATOM 921 N N . PRO A 1 116 ? -5.510 -6.199 -13.310 1.00 76.94 116 PRO A N 1
ATOM 922 C CA . PRO A 1 116 ? -6.755 -5.919 -14.026 1.00 76.94 116 PRO A CA 1
ATOM 923 C C . PRO A 1 116 ? -6.569 -4.948 -15.207 1.00 76.94 116 PRO A C 1
ATOM 925 O O . PRO A 1 116 ? -7.488 -4.786 -16.011 1.00 76.94 116 PRO A O 1
ATOM 928 N N . TRP A 1 117 ? -5.396 -4.315 -15.345 1.00 77.62 117 TRP A N 1
ATOM 929 C CA . TRP A 1 117 ? -5.077 -3.371 -16.426 1.00 77.62 117 TRP A CA 1
ATOM 930 C C . TRP A 1 117 ? -4.287 -3.998 -17.584 1.00 77.62 117 TRP A C 1
ATOM 932 O O . TRP A 1 117 ? -3.813 -3.264 -18.453 1.00 77.62 117 TRP A O 1
ATOM 942 N N . GLY A 1 118 ? -4.156 -5.328 -17.618 1.00 82.31 118 GLY A N 1
ATOM 943 C CA . GLY A 1 118 ? -3.366 -6.046 -18.622 1.00 82.31 118 GLY A CA 1
ATOM 944 C C . GLY A 1 118 ? -1.915 -6.243 -18.186 1.00 82.31 118 GLY A C 1
ATOM 945 O O . GLY A 1 118 ? -1.631 -6.317 -16.997 1.00 82.31 118 GLY A O 1
ATOM 946 N N . GLU A 1 119 ? -0.983 -6.355 -19.132 1.00 87.06 119 GLU A N 1
ATOM 947 C CA . GLU A 1 119 ? 0.432 -6.500 -18.783 1.00 87.06 119 GLU A CA 1
ATOM 948 C C . GLU A 1 119 ? 0.946 -5.199 -18.149 1.00 87.06 119 GLU A C 1
ATOM 950 O O . GLU A 1 119 ? 0.937 -4.135 -18.774 1.00 87.06 119 GLU A O 1
ATOM 955 N N . VAL A 1 120 ? 1.368 -5.281 -16.886 1.00 89.50 120 VAL A N 1
ATOM 956 C CA . VAL A 1 120 ? 1.941 -4.156 -16.145 1.00 89.50 120 VAL A CA 1
ATOM 957 C C . VAL A 1 120 ? 3.338 -4.526 -15.682 1.00 89.50 120 VAL A C 1
ATOM 959 O O . VAL A 1 120 ? 3.558 -5.560 -15.047 1.00 89.50 120 VAL A O 1
ATOM 962 N N . CYS A 1 121 ? 4.280 -3.638 -15.972 1.00 92.81 121 CYS A N 1
ATOM 963 C CA . CYS A 1 121 ? 5.629 -3.693 -15.444 1.00 92.81 121 CYS A CA 1
ATOM 964 C C . CYS A 1 121 ? 6.086 -2.313 -14.974 1.00 92.81 121 CYS A C 1
ATOM 966 O O . CYS A 1 121 ? 5.453 -1.294 -15.261 1.00 92.81 121 CYS A O 1
ATOM 968 N N . GLY A 1 122 ? 7.182 -2.264 -14.228 1.00 94.75 122 GLY A N 1
ATOM 969 C CA . GLY A 1 122 ? 7.680 -1.005 -13.708 1.00 94.75 122 GLY A CA 1
ATOM 970 C C . GLY A 1 122 ? 9.045 -1.094 -13.059 1.00 94.75 122 GLY A C 1
ATOM 971 O O . GLY A 1 122 ? 9.631 -2.167 -12.937 1.00 94.75 122 GLY A O 1
ATOM 972 N N . VAL A 1 123 ? 9.553 0.064 -12.650 1.00 95.88 123 VAL A N 1
ATOM 973 C CA . VAL A 1 123 ? 10.789 0.180 -11.871 1.00 95.88 123 VAL A CA 1
ATOM 974 C C . VAL A 1 123 ? 10.510 1.009 -10.625 1.00 95.88 123 VAL A C 1
ATOM 976 O O . VAL A 1 123 ? 9.988 2.117 -10.740 1.00 95.88 123 VAL A O 1
ATOM 979 N N . SER A 1 124 ? 10.865 0.489 -9.453 1.00 94.94 124 SER A N 1
ATOM 980 C CA . SER A 1 124 ? 10.890 1.235 -8.188 1.00 94.94 124 SER A CA 1
ATOM 981 C C . SER A 1 124 ? 12.323 1.688 -7.886 1.00 94.94 124 SER A C 1
ATOM 983 O O . SER A 1 124 ? 13.263 0.916 -8.105 1.00 94.94 124 SER A O 1
ATOM 985 N N . PHE A 1 125 ? 12.492 2.953 -7.483 1.00 94.00 125 PHE A N 1
ATOM 986 C CA . PHE A 1 125 ? 13.793 3.607 -7.305 1.00 94.00 125 PHE A CA 1
ATOM 987 C C . PHE A 1 125 ? 13.726 4.866 -6.417 1.00 94.00 125 PHE A C 1
ATOM 989 O O . PHE A 1 125 ? 12.664 5.437 -6.172 1.00 94.00 125 PHE A O 1
ATOM 996 N N . GLY A 1 126 ? 14.888 5.332 -5.962 1.00 89.62 126 GLY A N 1
ATOM 997 C CA . GLY A 1 126 ? 15.093 6.563 -5.193 1.00 89.62 126 GLY A CA 1
ATOM 998 C C . GLY A 1 126 ? 15.447 6.360 -3.715 1.00 89.62 126 GLY A C 1
ATOM 999 O O . GLY A 1 126 ? 15.728 7.348 -3.039 1.00 89.62 126 GLY A O 1
ATOM 1000 N N . ALA A 1 127 ? 15.448 5.123 -3.216 1.00 86.88 127 ALA A N 1
ATOM 1001 C CA . ALA A 1 127 ? 15.706 4.793 -1.812 1.00 86.88 127 ALA A CA 1
ATOM 1002 C C . ALA A 1 127 ? 17.121 4.244 -1.596 1.00 86.88 127 ALA A C 1
ATOM 1004 O O . ALA A 1 127 ? 17.626 4.250 -0.475 1.00 86.88 127 ALA A O 1
ATOM 1005 N N . ASN A 1 128 ? 17.781 3.795 -2.668 1.00 88.44 128 ASN A N 1
ATOM 1006 C CA . ASN A 1 128 ? 19.071 3.121 -2.615 1.00 88.44 128 ASN A CA 1
ATOM 1007 C C . ASN A 1 128 ? 19.052 1.902 -1.674 1.00 88.44 128 ASN A C 1
ATOM 1009 O O . ASN A 1 128 ? 20.048 1.595 -1.014 1.00 88.44 128 ASN A O 1
ATOM 1013 N N . ASN A 1 129 ? 17.898 1.227 -1.615 1.00 92.31 129 ASN A N 1
ATOM 1014 C CA . ASN A 1 129 ? 17.627 0.048 -0.804 1.00 92.31 129 ASN A CA 1
ATOM 1015 C C . ASN A 1 129 ? 16.643 -0.871 -1.546 1.00 92.31 129 ASN A C 1
ATOM 1017 O O . ASN A 1 129 ? 15.504 -0.498 -1.823 1.00 92.31 129 ASN A O 1
ATOM 1021 N N . GLU A 1 130 ? 17.087 -2.084 -1.865 1.00 92.38 130 GLU A N 1
ATOM 1022 C CA . GLU A 1 130 ? 16.322 -3.029 -2.680 1.00 92.38 130 GLU A CA 1
ATOM 1023 C C . GLU A 1 130 ? 15.027 -3.487 -1.989 1.00 92.38 130 GLU A C 1
ATOM 1025 O O . GLU A 1 130 ? 13.997 -3.640 -2.648 1.00 92.38 130 GLU A O 1
ATOM 1030 N N . ASP A 1 131 ? 15.052 -3.674 -0.667 1.00 90.75 131 ASP A N 1
ATOM 1031 C CA . ASP A 1 131 ? 13.885 -4.141 0.088 1.00 90.75 131 ASP A CA 1
ATOM 1032 C C . ASP A 1 131 ? 12.808 -3.058 0.164 1.00 90.75 131 ASP A C 1
ATOM 1034 O O . ASP A 1 131 ? 11.630 -3.344 -0.046 1.00 90.75 131 ASP A O 1
ATOM 1038 N N . GLU A 1 132 ? 13.212 -1.798 0.327 1.00 88.94 132 GLU A N 1
ATOM 1039 C CA . GLU A 1 132 ? 12.292 -0.661 0.242 1.00 88.94 132 GLU A CA 1
ATOM 1040 C C . GLU A 1 132 ? 11.648 -0.566 -1.146 1.00 88.94 132 GLU A C 1
ATOM 1042 O O . GLU A 1 132 ? 10.449 -0.316 -1.247 1.00 88.94 132 GLU A O 1
ATOM 1047 N N . HIS A 1 133 ? 12.387 -0.848 -2.222 1.00 90.56 133 HIS A N 1
ATOM 1048 C CA . HIS A 1 133 ? 11.824 -0.862 -3.575 1.00 90.56 133 HIS A CA 1
ATOM 1049 C C . HIS A 1 133 ? 10.838 -1.999 -3.822 1.00 90.56 133 HIS A C 1
ATOM 1051 O O . HIS A 1 133 ? 9.829 -1.804 -4.507 1.00 90.56 133 HIS A O 1
ATOM 1057 N N . ARG A 1 134 ? 11.095 -3.181 -3.254 1.00 90.88 134 ARG A N 1
ATOM 1058 C CA . ARG A 1 134 ? 10.140 -4.297 -3.294 1.00 90.88 134 ARG A CA 1
ATOM 1059 C C . ARG A 1 134 ? 8.845 -3.938 -2.572 1.00 90.88 134 ARG A C 1
ATOM 1061 O O . ARG A 1 134 ? 7.774 -4.185 -3.125 1.00 90.88 134 ARG A O 1
ATOM 1068 N N . MET A 1 135 ? 8.943 -3.346 -1.379 1.00 86.12 135 MET A N 1
ATOM 1069 C CA . MET A 1 135 ? 7.776 -2.917 -0.600 1.00 86.12 135 MET A CA 1
ATOM 1070 C C . MET A 1 135 ? 6.997 -1.825 -1.333 1.00 86.12 135 MET A C 1
ATOM 1072 O O . MET A 1 135 ? 5.828 -2.018 -1.623 1.00 86.12 135 MET A O 1
ATOM 1076 N N . GLN A 1 136 ? 7.655 -0.767 -1.809 1.00 86.12 136 GLN A N 1
ATOM 1077 C CA . GLN A 1 136 ? 6.990 0.313 -2.554 1.00 86.12 136 GLN A CA 1
ATOM 1078 C C . GLN A 1 136 ? 6.269 -0.165 -3.815 1.00 86.12 136 GLN A C 1
ATOM 1080 O O . GLN A 1 136 ? 5.178 0.309 -4.135 1.00 86.12 136 GLN A O 1
ATOM 1085 N N . ALA A 1 137 ? 6.895 -1.073 -4.573 1.00 89.38 137 ALA A N 1
ATOM 1086 C CA . ALA A 1 137 ? 6.253 -1.668 -5.735 1.00 89.38 137 ALA A CA 1
ATOM 1087 C C . ALA A 1 137 ? 4.995 -2.433 -5.307 1.00 89.38 137 ALA A C 1
ATOM 1089 O O . ALA A 1 137 ? 3.941 -2.247 -5.908 1.00 89.38 137 ALA A O 1
ATOM 1090 N N . ARG A 1 138 ? 5.086 -3.246 -4.249 1.00 88.19 138 ARG A N 1
ATOM 1091 C CA . ARG A 1 138 ? 3.938 -3.964 -3.689 1.00 88.19 138 ARG A CA 1
ATOM 1092 C C . ARG A 1 138 ? 2.836 -3.008 -3.237 1.00 88.19 138 ARG A C 1
ATOM 1094 O O . ARG A 1 138 ? 1.710 -3.173 -3.693 1.00 88.19 138 ARG A O 1
ATOM 1101 N N . ASP A 1 139 ? 3.160 -1.985 -2.458 1.00 82.06 139 ASP A N 1
ATOM 1102 C CA . ASP A 1 139 ? 2.179 -1.048 -1.906 1.00 82.06 139 ASP A CA 1
ATOM 1103 C C . ASP A 1 139 ? 1.443 -0.278 -3.003 1.00 82.06 139 ASP A C 1
ATOM 1105 O O . ASP A 1 139 ? 0.223 -0.144 -2.960 1.00 82.06 139 ASP A O 1
ATOM 1109 N N . LEU A 1 140 ? 2.152 0.179 -4.044 1.00 83.56 140 LEU A N 1
ATOM 1110 C CA . LEU A 1 140 ? 1.502 0.813 -5.191 1.00 83.56 140 LEU A CA 1
ATOM 1111 C C . LEU A 1 140 ? 0.545 -0.154 -5.899 1.00 83.56 140 LEU A C 1
ATOM 1113 O O . LEU A 1 140 ? -0.513 0.265 -6.366 1.00 83.56 140 LEU A O 1
ATOM 1117 N N . LEU A 1 141 ? 0.894 -1.437 -6.014 1.00 85.44 141 LEU A N 1
ATOM 1118 C CA . LEU A 1 141 ? 0.001 -2.407 -6.643 1.00 85.44 141 LEU A CA 1
ATOM 1119 C C . LEU A 1 141 ? -1.202 -2.747 -5.772 1.00 85.44 141 LEU A C 1
ATOM 1121 O O . LEU A 1 141 ? -2.297 -2.877 -6.314 1.00 85.44 141 LEU A O 1
ATOM 1125 N N . GLU A 1 142 ? -1.040 -2.827 -4.458 1.00 82.25 142 GLU A N 1
ATOM 1126 C CA . GLU A 1 142 ? -2.164 -2.962 -3.529 1.00 82.25 142 GLU A CA 1
ATOM 1127 C C . GLU A 1 142 ? -3.080 -1.737 -3.597 1.00 82.25 142 GLU A C 1
ATOM 1129 O O . GLU A 1 142 ? -4.301 -1.894 -3.716 1.00 82.25 142 GLU A O 1
ATOM 1134 N N . PHE A 1 143 ? -2.485 -0.538 -3.668 1.00 78.75 143 PHE A N 1
ATOM 1135 C CA . PHE A 1 143 ? -3.201 0.719 -3.852 1.00 78.75 143 PHE A CA 1
ATOM 1136 C C . PHE A 1 143 ? -4.084 0.667 -5.093 1.00 78.75 143 PHE A C 1
ATOM 1138 O O . PHE A 1 143 ? -5.298 0.855 -5.019 1.00 78.75 143 PHE A O 1
ATOM 1145 N N . LEU A 1 144 ? -3.473 0.370 -6.240 1.00 78.19 144 LEU A N 1
ATOM 1146 C CA . LEU A 1 144 ? -4.170 0.338 -7.517 1.00 78.19 144 LEU A CA 1
ATOM 1147 C C . LEU A 1 144 ? -5.223 -0.777 -7.558 1.00 78.19 144 LEU A C 1
ATOM 1149 O O . LEU A 1 144 ? -6.285 -0.578 -8.145 1.00 78.19 144 LEU A O 1
ATOM 1153 N N . ASN A 1 145 ? -4.944 -1.949 -6.975 1.00 77.25 145 ASN A N 1
ATOM 1154 C CA . ASN A 1 145 ? -5.830 -3.118 -7.050 1.00 77.25 145 ASN A CA 1
ATOM 1155 C C . ASN A 1 145 ? -7.038 -3.027 -6.116 1.00 77.25 145 ASN A C 1
ATOM 1157 O O . ASN A 1 145 ? -7.951 -3.845 -6.248 1.00 77.25 145 ASN A O 1
ATOM 1161 N N . GLY A 1 146 ? -7.053 -2.078 -5.178 1.00 74.62 146 GLY A N 1
ATOM 1162 C CA . GLY A 1 146 ? -8.074 -2.066 -4.137 1.00 74.62 146 GLY A CA 1
ATOM 1163 C C . GLY A 1 146 ? -7.905 -3.228 -3.149 1.00 74.62 146 GLY A C 1
ATOM 1164 O O . GLY A 1 146 ? -8.872 -3.639 -2.515 1.00 74.62 146 GLY A O 1
ATOM 1165 N N . ASP A 1 147 ? -6.678 -3.720 -2.952 1.00 79.75 147 ASP A N 1
ATOM 1166 C CA . ASP A 1 147 ? -6.380 -4.810 -2.018 1.00 79.75 147 ASP A CA 1
ATOM 1167 C C . ASP A 1 147 ? -6.099 -4.268 -0.594 1.00 79.75 147 ASP A C 1
ATOM 1169 O O . ASP A 1 147 ? -4.981 -4.372 -0.092 1.00 79.75 147 ASP A O 1
ATOM 1173 N N . TRP A 1 148 ? -7.123 -3.694 0.058 1.00 82.25 148 TRP A N 1
ATOM 1174 C CA . TRP A 1 148 ? -7.004 -3.008 1.359 1.00 82.25 148 TRP A CA 1
ATOM 1175 C C . TRP A 1 148 ? -7.863 -3.645 2.463 1.00 82.25 148 TRP A C 1
ATOM 1177 O O . TRP A 1 148 ? -8.918 -4.251 2.226 1.00 82.25 148 TRP A O 1
ATOM 1187 N N . ALA A 1 149 ? -7.425 -3.451 3.702 1.00 86.44 149 ALA A N 1
ATOM 1188 C CA . ALA A 1 149 ? -8.168 -3.709 4.923 1.00 86.44 149 ALA A CA 1
ATOM 1189 C C . ALA A 1 149 ? -8.792 -2.403 5.440 1.00 86.44 149 ALA A C 1
ATOM 1191 O O . ALA A 1 149 ? -8.067 -1.459 5.745 1.00 86.44 149 ALA A O 1
ATOM 1192 N N . ASP A 1 150 ? -10.117 -2.366 5.593 1.00 88.12 150 ASP A N 1
ATOM 1193 C CA . ASP A 1 150 ? -10.800 -1.262 6.276 1.00 88.12 150 ASP A CA 1
ATOM 1194 C C . ASP A 1 150 ? -10.843 -1.559 7.777 1.00 88.12 150 ASP A C 1
ATOM 1196 O O . ASP A 1 150 ? -11.640 -2.381 8.247 1.00 88.12 150 ASP A O 1
ATOM 1200 N N . VAL A 1 151 ? -9.943 -0.933 8.531 1.00 90.75 151 VAL A N 1
ATOM 1201 C CA . VAL A 1 151 ? -9.798 -1.151 9.970 1.00 90.75 151 VAL A CA 1
ATOM 1202 C C . VAL A 1 151 ? -10.575 -0.064 10.707 1.00 90.75 151 VAL A C 1
ATOM 1204 O O . VAL A 1 151 ? -10.176 1.099 10.729 1.00 90.75 151 VAL A O 1
ATOM 1207 N N . ALA A 1 152 ? -11.692 -0.438 11.330 1.00 93.06 152 ALA A N 1
ATOM 1208 C CA . ALA A 1 152 ? -12.639 0.489 11.938 1.00 93.06 152 ALA A CA 1
ATOM 1209 C C . ALA A 1 152 ? -12.672 0.382 13.467 1.00 93.06 152 ALA A C 1
ATOM 1211 O O . ALA A 1 152 ? -12.885 -0.695 14.023 1.00 93.06 152 ALA A O 1
ATOM 1212 N N . LEU A 1 153 ? -12.543 1.525 14.140 1.00 95.50 153 LEU A N 1
ATOM 1213 C CA . LEU A 1 153 ? -12.852 1.703 15.554 1.00 95.50 153 LEU A CA 1
ATOM 1214 C C . LEU A 1 153 ? -14.352 1.946 15.724 1.00 95.50 153 LEU A C 1
ATOM 1216 O O . LEU A 1 153 ? -14.920 2.880 15.150 1.00 95.50 153 LEU A O 1
ATOM 1220 N N . GLU A 1 154 ? -14.984 1.152 16.578 1.00 97.00 154 GLU A N 1
ATOM 1221 C CA . GLU A 1 154 ? -16.418 1.196 16.838 1.00 97.00 154 GLU A CA 1
ATOM 1222 C C . GLU A 1 154 ? -16.691 1.258 18.343 1.00 97.00 154 GLU A C 1
ATOM 1224 O O . GLU A 1 154 ? -15.987 0.642 19.144 1.00 97.00 154 GLU A O 1
ATOM 1229 N N . VAL A 1 155 ? -17.742 1.980 18.730 1.00 96.81 155 VAL A N 1
ATOM 1230 C CA . VAL A 1 155 ? -18.233 2.063 20.111 1.00 96.81 155 VAL A CA 1
ATOM 1231 C C . VAL A 1 155 ? -19.629 1.471 20.208 1.00 96.81 155 VAL A C 1
ATOM 1233 O O . VAL A 1 155 ? -20.464 1.666 19.322 1.00 96.81 155 VAL A O 1
ATOM 1236 N N . GLN A 1 156 ? -19.899 0.761 21.297 1.00 96.81 156 GLN A N 1
ATOM 1237 C CA . GLN A 1 156 ? -21.217 0.207 21.558 1.00 96.81 156 GLN A CA 1
ATOM 1238 C C . GLN A 1 156 ? -22.197 1.318 21.966 1.00 96.81 156 GLN A C 1
ATOM 1240 O O . GLN A 1 156 ? -21.960 2.071 22.917 1.00 96.81 156 GLN A O 1
ATOM 1245 N N . ARG A 1 157 ? -23.319 1.409 21.251 1.00 93.81 157 ARG A N 1
ATOM 1246 C CA . ARG A 1 157 ? -24.446 2.305 21.521 1.00 93.81 157 ARG A CA 1
ATOM 1247 C C . ARG A 1 157 ? -25.714 1.466 21.547 1.00 93.81 157 ARG A C 1
ATOM 1249 O O . ARG A 1 157 ? -26.135 0.970 20.513 1.00 93.81 157 ARG A O 1
ATOM 1256 N N . GLU A 1 158 ? -26.316 1.328 22.726 1.00 89.56 158 GLU A N 1
ATOM 1257 C CA . GLU A 1 158 ? -27.465 0.432 22.916 1.00 89.56 158 GLU A CA 1
ATOM 1258 C C . GLU A 1 158 ? -27.113 -0.993 22.439 1.00 89.56 158 GLU A C 1
ATOM 1260 O O . GLU A 1 158 ? -26.162 -1.584 22.960 1.00 89.56 158 GLU A O 1
ATOM 1265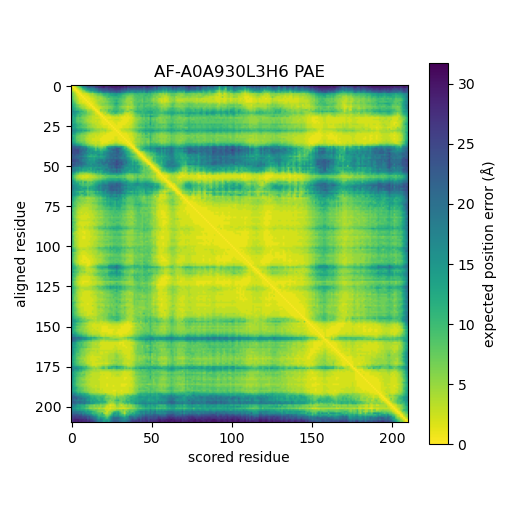 N N . ASP A 1 159 ? -27.832 -1.513 21.444 1.00 89.44 159 ASP A N 1
ATOM 1266 C CA . ASP A 1 159 ? -27.607 -2.836 20.852 1.00 89.44 159 ASP A CA 1
ATOM 1267 C C . ASP A 1 159 ? -26.724 -2.800 19.585 1.00 89.44 159 ASP A C 1
ATOM 1269 O O . ASP A 1 159 ? -26.372 -3.855 19.052 1.00 89.44 159 ASP A O 1
ATOM 1273 N N . ASP A 1 160 ? -26.314 -1.611 19.132 1.00 93.31 160 ASP A N 1
ATOM 1274 C CA . ASP A 1 160 ? -25.565 -1.405 17.892 1.00 93.31 160 ASP A CA 1
ATOM 1275 C C . ASP A 1 160 ? -24.103 -0.997 18.132 1.00 93.31 160 ASP A C 1
ATOM 1277 O O . ASP A 1 160 ? -23.717 -0.452 19.170 1.00 93.31 160 ASP A O 1
ATOM 1281 N N . TRP A 1 161 ? -23.266 -1.244 17.124 1.00 95.69 161 TRP A N 1
ATOM 1282 C CA . TRP A 1 161 ? -21.886 -0.766 17.078 1.00 95.69 161 TRP A CA 1
ATOM 1283 C C . TRP A 1 161 ? -21.784 0.390 16.096 1.00 95.69 161 TRP A C 1
ATOM 1285 O O . TRP A 1 161 ? -22.085 0.247 14.913 1.00 95.69 161 TRP A O 1
ATOM 1295 N N . VAL A 1 162 ? -21.362 1.546 16.599 1.00 95.06 162 VAL A N 1
ATOM 1296 C CA . VAL A 1 162 ? -21.269 2.779 15.821 1.00 95.06 162 VAL A CA 1
ATOM 1297 C C . VAL A 1 162 ? -19.809 3.073 15.522 1.00 95.06 162 VAL A C 1
ATOM 1299 O O . VAL A 1 162 ? -18.991 3.189 16.434 1.00 95.06 162 VAL A O 1
ATOM 1302 N N . ARG A 1 163 ? -19.491 3.214 14.235 1.00 93.69 163 ARG A N 1
ATOM 1303 C CA . ARG A 1 163 ? -18.156 3.567 13.744 1.00 93.69 163 ARG A CA 1
ATOM 1304 C C . ARG A 1 163 ? -17.772 4.975 14.192 1.00 93.69 163 ARG A C 1
ATOM 1306 O O . ARG A 1 163 ? -18.478 5.936 13.897 1.00 93.69 163 ARG A O 1
ATOM 1313 N N . LEU A 1 164 ? -16.656 5.077 14.907 1.00 92.06 164 LEU A N 1
ATOM 1314 C CA . LEU A 1 164 ? -16.064 6.338 15.356 1.00 92.06 164 LEU A CA 1
ATOM 1315 C C . LEU A 1 164 ? -14.996 6.830 14.389 1.00 92.06 164 LEU A C 1
ATOM 1317 O O . LEU A 1 164 ? -14.946 8.013 14.065 1.00 92.06 164 LEU A O 1
ATOM 1321 N N . LYS A 1 165 ? -14.138 5.913 13.944 1.00 91.31 165 LYS A N 1
ATOM 1322 C CA . LYS A 1 165 ? -12.994 6.198 13.082 1.00 91.31 165 LYS A CA 1
ATOM 1323 C C . LYS A 1 165 ? -12.642 4.959 12.283 1.00 91.31 165 LYS A C 1
ATOM 1325 O O . LYS A 1 165 ? -13.002 3.852 12.672 1.00 91.31 165 LYS A O 1
ATOM 1330 N N . ALA A 1 166 ? -11.935 5.142 11.184 1.00 89.06 166 ALA A N 1
ATOM 1331 C CA . ALA A 1 166 ? -11.329 4.044 10.463 1.00 89.06 166 ALA A CA 1
ATOM 1332 C C . ALA A 1 166 ? -10.128 4.513 9.660 1.00 89.06 166 ALA A C 1
ATOM 1334 O O . ALA A 1 166 ? -9.963 5.714 9.444 1.00 89.06 166 ALA A O 1
ATOM 1335 N N . SER A 1 167 ? -9.335 3.547 9.224 1.00 86.44 167 SER A N 1
ATOM 1336 C CA . SER A 1 167 ? -8.267 3.734 8.257 1.00 86.44 167 SER A CA 1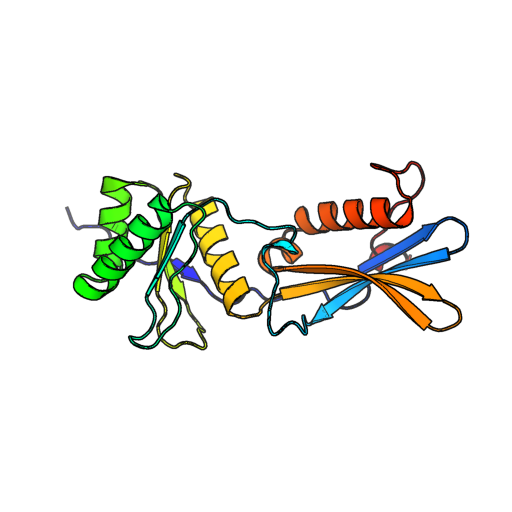
ATOM 1337 C C . SER A 1 167 ? -8.282 2.560 7.290 1.00 86.44 167 SER A C 1
ATOM 1339 O O . SER A 1 167 ? -8.335 1.409 7.727 1.00 86.44 167 SER A O 1
ATOM 1341 N N . ASP A 1 168 ? -8.197 2.858 5.997 1.00 84.19 168 ASP A N 1
ATOM 1342 C CA . ASP A 1 168 ? -7.823 1.862 4.999 1.00 84.19 168 ASP A CA 1
ATOM 1343 C C . ASP A 1 168 ? -6.309 1.603 5.120 1.00 84.19 168 ASP A C 1
ATOM 1345 O O . ASP A 1 168 ? -5.524 2.538 5.307 1.00 84.19 168 ASP A O 1
ATOM 1349 N N . MET A 1 169 ? -5.903 0.336 5.054 1.00 82.62 169 MET A N 1
ATOM 1350 C CA . MET A 1 169 ? -4.503 -0.101 5.093 1.00 82.62 169 MET A CA 1
ATOM 1351 C C . MET A 1 169 ? -4.225 -1.097 3.961 1.00 82.62 169 MET A C 1
ATOM 1353 O O . MET A 1 169 ? -5.055 -1.987 3.756 1.00 82.62 169 MET A O 1
ATOM 1357 N N . PRO A 1 170 ? -3.078 -1.018 3.261 1.00 82.44 170 PRO A N 1
ATOM 1358 C CA . PRO A 1 170 ? -2.636 -2.088 2.371 1.00 82.44 170 PRO A CA 1
ATOM 1359 C C . PRO A 1 170 ? -2.561 -3.428 3.119 1.00 82.44 170 PRO A C 1
ATOM 1361 O O . PRO A 1 170 ? -2.268 -3.480 4.319 1.00 82.44 170 PRO A O 1
ATOM 1364 N N . ASN A 1 171 ? -2.859 -4.529 2.432 1.00 83.44 171 ASN A N 1
ATOM 1365 C CA . ASN A 1 171 ? -2.811 -5.858 3.033 1.00 83.44 171 ASN A CA 1
ATOM 1366 C C . ASN A 1 171 ? -1.389 -6.247 3.474 1.00 83.44 171 ASN A C 1
ATOM 1368 O O . ASN A 1 171 ? -1.271 -7.002 4.439 1.00 83.44 171 ASN A O 1
ATOM 1372 N N . SER A 1 172 ? -0.334 -5.769 2.805 1.00 81.44 172 SER A N 1
ATOM 1373 C CA . SER A 1 172 ? 1.067 -5.947 3.225 1.00 81.44 172 SER A CA 1
ATOM 1374 C C . SER A 1 172 ? 1.286 -5.451 4.654 1.00 81.44 172 SER A C 1
ATOM 1376 O O . SER A 1 172 ? 1.634 -6.243 5.530 1.00 81.44 172 SER A O 1
ATOM 1378 N N . GLU A 1 173 ? 0.971 -4.184 4.895 1.00 79.88 173 GLU A N 1
ATOM 1379 C CA . GLU A 1 173 ? 1.145 -3.480 6.171 1.00 79.88 173 GLU A CA 1
ATOM 1380 C C . GLU A 1 173 ? 0.217 -4.037 7.255 1.00 79.88 173 GLU A C 1
ATOM 1382 O O . GLU A 1 173 ? 0.607 -4.302 8.394 1.00 79.88 173 GLU A O 1
ATOM 1387 N N . PHE A 1 174 ? -1.042 -4.296 6.889 1.00 84.06 174 PHE A N 1
ATOM 1388 C CA . PHE A 1 174 ? -2.001 -4.911 7.802 1.00 84.06 174 PHE A CA 1
ATOM 1389 C C . PHE A 1 174 ? -1.509 -6.273 8.320 1.00 84.06 174 PHE A C 1
ATOM 1391 O O . PHE A 1 174 ? -1.787 -6.652 9.463 1.00 84.06 174 PHE A O 1
ATOM 1398 N N . ASN A 1 175 ? -0.782 -7.016 7.484 1.00 83.75 175 ASN A N 1
ATOM 1399 C CA . ASN A 1 175 ? -0.232 -8.317 7.833 1.00 83.75 175 ASN A CA 1
ATOM 1400 C C . ASN A 1 175 ? 1.094 -8.230 8.621 1.00 83.75 175 ASN A C 1
ATOM 1402 O O . ASN A 1 175 ? 1.355 -9.157 9.391 1.00 83.75 175 ASN A O 1
ATOM 1406 N N . ASP A 1 176 ? 1.896 -7.166 8.469 1.00 78.88 176 ASP A N 1
ATOM 1407 C CA . ASP A 1 176 ? 3.199 -6.996 9.149 1.00 78.88 176 ASP A CA 1
ATOM 1408 C C . ASP A 1 176 ? 3.061 -6.704 10.657 1.00 78.88 176 ASP A C 1
ATOM 1410 O O . ASP A 1 176 ? 3.934 -7.000 11.471 1.00 78.88 176 ASP A O 1
ATOM 1414 N N . GLY A 1 177 ? 1.889 -6.228 11.082 1.00 71.44 177 GLY A N 1
ATOM 1415 C CA . GLY A 1 177 ? 1.495 -6.146 12.489 1.00 71.44 177 GLY A CA 1
ATOM 1416 C C . GLY A 1 177 ? 2.079 -4.960 13.265 1.00 71.44 177 GLY A C 1
ATOM 1417 O O . GLY A 1 177 ? 1.419 -4.506 14.201 1.00 71.44 177 GLY A O 1
ATOM 1418 N N . GLU A 1 178 ? 3.240 -4.420 12.879 1.00 82.19 178 GLU A N 1
ATOM 1419 C CA . GLU A 1 178 ? 3.786 -3.177 13.451 1.00 82.19 178 GLU A CA 1
ATOM 1420 C C . GLU A 1 178 ? 2.894 -1.972 13.116 1.00 82.19 178 GLU A C 1
ATOM 1422 O O . GLU A 1 178 ? 2.477 -1.252 14.029 1.00 82.19 178 GLU A O 1
ATOM 1427 N N . ASP A 1 179 ? 2.493 -1.807 11.854 1.00 82.94 179 ASP A N 1
ATOM 1428 C CA . ASP A 1 179 ? 1.611 -0.709 11.425 1.00 82.94 179 ASP A CA 1
ATOM 1429 C C . ASP A 1 179 ? 0.205 -0.839 11.998 1.00 82.94 179 ASP A C 1
ATOM 1431 O O . ASP A 1 179 ? -0.412 0.146 12.411 1.00 82.94 179 ASP A O 1
ATOM 1435 N N . LEU A 1 180 ? -0.295 -2.074 12.107 1.00 86.06 180 LEU A N 1
ATOM 1436 C CA . LEU A 1 180 ? -1.544 -2.336 12.815 1.00 86.06 180 LEU A CA 1
ATOM 1437 C C . LEU A 1 180 ? -1.427 -1.912 14.285 1.00 86.06 180 LEU A C 1
ATOM 1439 O O . LEU A 1 180 ? -2.355 -1.311 14.820 1.00 86.06 180 LEU A O 1
ATOM 1443 N N . GLY A 1 181 ? -0.2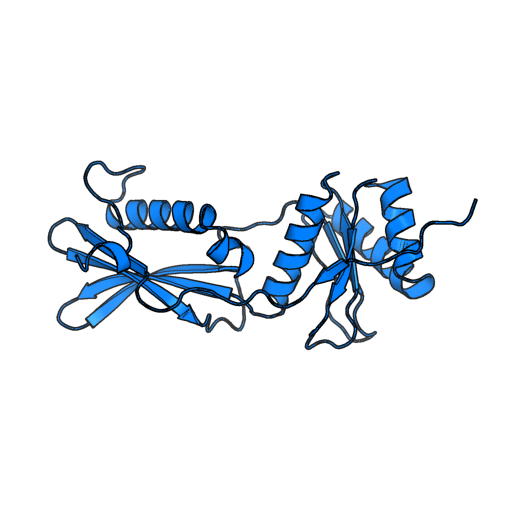91 -2.184 14.933 1.00 87.38 181 GLY A N 1
ATOM 1444 C CA . GLY A 1 181 ? -0.003 -1.727 16.291 1.00 87.38 181 GLY A CA 1
ATOM 1445 C C . GLY A 1 181 ? -0.068 -0.205 16.418 1.00 87.38 181 GLY A C 1
ATOM 1446 O O . GLY A 1 181 ? -0.773 0.303 17.289 1.00 87.38 181 GLY A O 1
ATOM 1447 N N . GLN A 1 182 ? 0.581 0.525 15.508 1.00 86.94 182 GLN A N 1
ATOM 1448 C CA . GLN A 1 182 ? 0.536 1.991 15.480 1.00 86.94 182 GLN A CA 1
ATOM 1449 C C . GLN A 1 182 ? -0.890 2.521 15.267 1.00 86.94 182 GLN A C 1
ATOM 1451 O O . GLN A 1 182 ? -1.318 3.456 15.948 1.00 86.94 182 GLN A O 1
ATOM 1456 N N . LEU A 1 183 ? -1.673 1.903 14.377 1.00 88.25 183 LEU A N 1
ATOM 1457 C CA . LEU A 1 183 ? -3.071 2.284 14.174 1.00 88.25 183 LEU A CA 1
ATOM 1458 C C . LEU A 1 183 ? -3.918 2.053 15.436 1.00 88.25 183 LEU A C 1
ATOM 1460 O O . LEU A 1 183 ? -4.756 2.892 15.780 1.00 88.25 183 LEU A O 1
ATOM 1464 N N . LEU A 1 184 ? -3.696 0.948 16.154 1.00 90.75 184 LEU A N 1
ATOM 1465 C CA . LEU A 1 184 ? -4.368 0.695 17.430 1.00 90.75 184 LEU A CA 1
ATOM 1466 C C . LEU A 1 184 ? -4.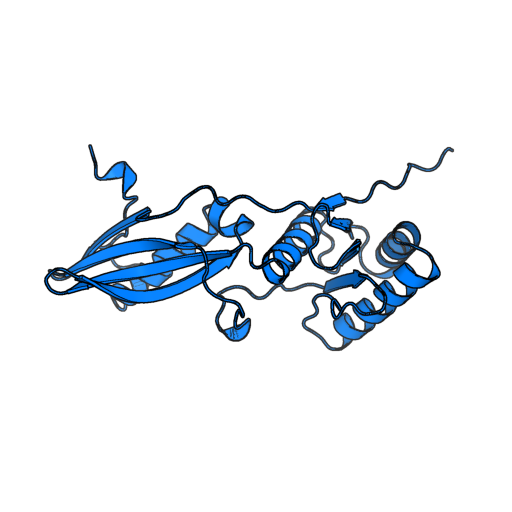019 1.768 18.469 1.00 90.75 184 LEU A C 1
ATOM 1468 O O . LEU A 1 184 ? -4.920 2.240 19.159 1.00 90.75 184 LEU A O 1
ATOM 1472 N N . GLU A 1 185 ? -2.766 2.224 18.544 1.00 89.88 185 GLU A N 1
ATOM 1473 C CA . GLU A 1 185 ? -2.372 3.340 19.418 1.00 89.88 185 GLU A CA 1
ATOM 1474 C C . GLU A 1 185 ? -3.095 4.648 19.050 1.00 89.88 185 GLU A C 1
ATOM 1476 O O . GLU A 1 185 ? -3.570 5.370 19.932 1.00 89.88 185 GLU A O 1
ATOM 1481 N N . VAL A 1 186 ? -3.260 4.934 17.754 1.00 89.94 186 VAL A N 1
ATOM 1482 C CA . VAL A 1 186 ? -4.046 6.086 17.274 1.00 89.94 186 VAL A CA 1
ATOM 1483 C C . VAL A 1 186 ? -5.515 5.961 17.680 1.00 89.94 186 VAL A C 1
ATOM 1485 O O . VAL A 1 186 ? -6.137 6.950 18.074 1.00 89.94 186 VAL A O 1
ATOM 1488 N N . PHE A 1 187 ? -6.095 4.763 17.619 1.00 93.56 187 PHE A N 1
ATOM 1489 C CA . PHE A 1 187 ? -7.454 4.522 18.104 1.00 93.56 187 PHE A CA 1
ATOM 1490 C C . PHE A 1 187 ? -7.567 4.660 19.620 1.00 93.56 187 PHE A C 1
ATOM 1492 O O . PHE A 1 187 ? -8.539 5.233 20.106 1.00 93.56 187 PHE A O 1
ATOM 1499 N N . GLU A 1 188 ? -6.575 4.214 20.385 1.00 93.12 188 GLU A N 1
ATOM 1500 C CA . GLU A 1 188 ? -6.531 4.445 21.830 1.00 93.12 188 GLU A CA 1
ATOM 1501 C C . GLU A 1 188 ? -6.484 5.936 22.166 1.00 93.12 188 GLU A C 1
ATOM 1503 O O . GLU A 1 188 ? -7.186 6.394 23.074 1.00 93.12 188 GLU A O 1
ATOM 1508 N N . GLN A 1 189 ? -5.715 6.717 21.407 1.00 91.25 189 GLN A N 1
ATOM 1509 C CA . GLN A 1 189 ? -5.711 8.171 21.522 1.00 91.25 189 GLN A CA 1
ATOM 1510 C C . GLN A 1 189 ? -7.069 8.775 21.151 1.00 91.25 189 GLN A C 1
ATOM 1512 O O . GLN A 1 189 ? -7.523 9.680 21.845 1.00 91.25 189 GLN A O 1
ATOM 1517 N N . GLU A 1 190 ? -7.736 8.281 20.107 1.00 93.00 190 GLU A N 1
ATOM 1518 C CA . GLU A 1 190 ? -9.076 8.737 19.717 1.00 93.00 190 GLU A CA 1
ATOM 1519 C C . GLU A 1 190 ? -10.096 8.509 20.846 1.00 93.00 190 GLU A C 1
ATOM 1521 O O . GLU A 1 190 ? -10.864 9.404 21.190 1.00 93.00 190 GLU A O 1
ATOM 1526 N N . VAL A 1 191 ? -10.060 7.336 21.487 1.00 92.38 191 VAL A N 1
ATOM 1527 C CA . VAL A 1 191 ? -10.953 6.987 22.605 1.00 92.38 191 VAL A CA 1
ATOM 1528 C C . VAL A 1 191 ? -10.661 7.819 23.856 1.00 92.38 191 VAL A C 1
ATOM 1530 O O . VAL A 1 191 ? -11.570 8.253 24.570 1.00 92.38 191 VAL A O 1
ATOM 1533 N N . THR A 1 192 ? -9.385 8.018 24.176 1.00 91.56 192 THR A N 1
ATOM 1534 C CA . THR A 1 192 ? -8.986 8.612 25.461 1.00 91.56 192 THR A CA 1
ATOM 1535 C C . THR A 1 192 ? -8.742 10.117 25.404 1.00 91.56 192 THR A C 1
ATOM 15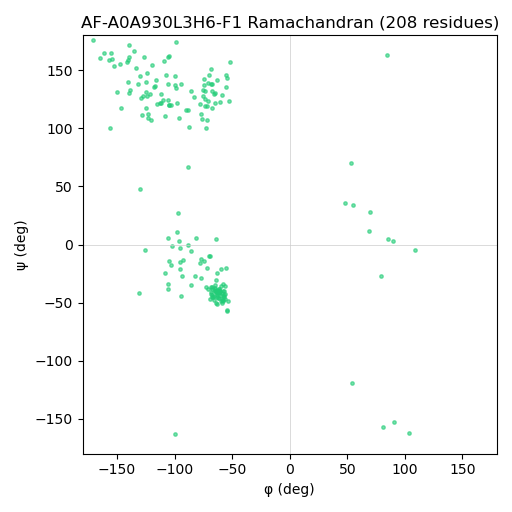37 O O . THR A 1 192 ? -8.794 10.779 26.445 1.00 91.56 192 THR A O 1
ATOM 1540 N N . GLY A 1 193 ? -8.486 10.663 24.215 1.00 89.12 193 GLY A N 1
ATOM 1541 C CA . GLY A 1 193 ? -7.968 12.012 23.995 1.00 89.12 193 GLY A CA 1
ATOM 1542 C C . GLY A 1 193 ? -6.516 12.197 24.454 1.00 89.12 193 GLY A C 1
ATOM 1543 O O . GLY A 1 193 ? -6.066 13.336 24.578 1.00 89.12 193 GLY A O 1
ATOM 1544 N N . GLN A 1 194 ? -5.794 11.114 24.768 1.00 86.12 194 GLN A N 1
ATOM 1545 C CA . GLN A 1 194 ? -4.453 11.147 25.355 1.00 86.12 194 GLN A CA 1
ATOM 1546 C C . GLN A 1 194 ? -3.460 10.350 24.518 1.00 86.12 194 GLN A C 1
ATOM 1548 O O . GLN A 1 194 ? -3.761 9.263 24.038 1.00 86.12 194 GLN A O 1
ATOM 1553 N N . TRP A 1 195 ? -2.249 10.882 24.386 1.00 77.00 195 TRP A N 1
ATOM 1554 C CA . TRP A 1 195 ? -1.136 10.151 23.796 1.00 77.00 195 TRP A CA 1
ATOM 1555 C C . TRP A 1 195 ? -0.586 9.163 24.842 1.00 77.00 195 TRP A C 1
ATOM 1557 O O . TRP A 1 195 ? -0.183 9.601 25.918 1.00 77.00 195 TRP A O 1
ATOM 1567 N N . PHE A 1 196 ? -0.578 7.858 24.541 1.00 74.38 196 PHE A N 1
ATOM 1568 C CA . PHE A 1 196 ? -0.243 6.758 25.468 1.00 74.38 196 PHE A CA 1
ATOM 1569 C C . PHE A 1 196 ? -1.045 6.769 26.789 1.00 74.38 196 PHE A C 1
ATOM 1571 O O . PHE A 1 196 ? -0.483 7.033 27.855 1.00 74.38 196 PHE A O 1
ATOM 1578 N N . PRO A 1 197 ? -2.355 6.467 26.758 1.00 78.19 197 PRO A N 1
ATOM 1579 C CA . PRO A 1 197 ? -3.180 6.472 27.961 1.00 78.19 197 PRO A CA 1
ATOM 1580 C C . PRO A 1 197 ? -2.759 5.378 28.954 1.00 78.19 197 PRO A C 1
ATOM 1582 O O . PRO A 1 197 ? -2.680 4.194 28.615 1.00 78.19 197 PRO A O 1
ATOM 1585 N N . GLU A 1 198 ? -2.548 5.752 30.218 1.00 78.19 198 GLU A N 1
ATOM 1586 C CA . GLU A 1 198 ? -2.391 4.777 31.299 1.00 78.19 198 GLU A CA 1
ATOM 1587 C C . GLU A 1 198 ? -3.741 4.100 31.594 1.00 78.19 198 GLU A C 1
ATOM 1589 O O . GLU A 1 198 ? -4.736 4.756 31.904 1.00 78.19 198 GLU A O 1
ATOM 1594 N N . GLY A 1 199 ? -3.781 2.766 31.520 1.00 77.88 199 GLY A N 1
ATOM 1595 C CA . GLY A 1 199 ? -4.946 1.967 31.922 1.00 77.88 199 GLY A CA 1
ATOM 1596 C C . GLY A 1 199 ? -5.991 1.693 30.835 1.00 77.88 199 GLY A C 1
ATOM 1597 O O . GLY A 1 199 ? -6.982 1.030 31.134 1.00 77.88 199 GLY A O 1
ATOM 1598 N N . PHE A 1 200 ? -5.775 2.135 29.592 1.00 85.38 200 PHE A N 1
ATOM 1599 C CA . PHE A 1 200 ? -6.568 1.706 28.436 1.00 85.38 200 PHE A CA 1
ATOM 1600 C C . PHE A 1 200 ? -5.669 1.117 27.356 1.00 85.38 200 PHE A C 1
ATOM 1602 O O . PHE A 1 200 ? -4.691 1.744 26.943 1.00 85.38 200 PHE A O 1
ATOM 1609 N N . ARG A 1 201 ? -6.022 -0.091 26.914 1.00 86.69 201 ARG A N 1
ATOM 1610 C CA . ARG A 1 201 ? -5.441 -0.745 25.748 1.00 86.69 201 ARG A CA 1
ATOM 1611 C C . ARG A 1 201 ? -6.524 -1.476 24.975 1.00 86.69 201 ARG A C 1
ATOM 1613 O O . ARG A 1 201 ? -7.385 -2.111 25.586 1.00 86.69 201 ARG A O 1
ATOM 1620 N N . LEU A 1 202 ? -6.456 -1.402 23.653 1.00 86.75 202 LEU A N 1
ATOM 1621 C CA . LEU A 1 202 ? -7.202 -2.293 22.777 1.00 86.75 202 LEU A CA 1
ATOM 1622 C C . LEU A 1 202 ? -6.467 -3.635 22.761 1.00 86.75 202 LEU A C 1
ATOM 1624 O O . LEU A 1 202 ? -5.339 -3.737 22.289 1.00 86.75 202 LEU A O 1
ATOM 1628 N N . THR A 1 203 ? -7.082 -4.666 23.333 1.00 84.69 203 THR A N 1
ATOM 1629 C CA . THR A 1 203 ? -6.485 -6.001 23.443 1.00 84.69 203 THR A CA 1
ATOM 1630 C C . THR A 1 203 ? -7.013 -6.923 22.357 1.00 84.69 203 THR A C 1
ATOM 1632 O O . THR A 1 203 ? -8.184 -6.836 21.984 1.00 84.69 203 THR A O 1
ATOM 1635 N N . ASP A 1 204 ? -6.154 -7.821 21.865 1.00 80.81 204 ASP A N 1
ATOM 1636 C CA . ASP A 1 204 ? -6.503 -8.796 20.826 1.00 80.81 204 ASP A CA 1
ATOM 1637 C C . ASP A 1 204 ? -7.755 -9.592 21.228 1.00 80.81 204 ASP A C 1
ATOM 1639 O O . ASP A 1 204 ? -7.793 -10.236 22.281 1.00 80.81 204 ASP A O 1
ATOM 1643 N N . ALA A 1 205 ? -8.783 -9.555 20.382 1.00 69.81 205 ALA A N 1
ATOM 1644 C CA . ALA A 1 205 ? -10.065 -10.200 20.635 1.00 69.81 205 ALA A CA 1
ATOM 1645 C C . ALA A 1 205 ? -9.942 -11.732 20.744 1.00 69.81 205 ALA A C 1
ATOM 1647 O O . ALA A 1 205 ? -10.747 -12.366 21.428 1.00 69.81 205 ALA A O 1
ATOM 1648 N N . HIS A 1 206 ? -8.915 -12.336 20.137 1.00 62.50 206 HIS A N 1
ATOM 1649 C CA . HIS A 1 206 ? -8.640 -13.771 20.234 1.00 62.50 206 HIS A CA 1
ATOM 1650 C C . HIS A 1 206 ? -7.972 -14.176 21.556 1.00 62.50 206 HIS A C 1
ATOM 1652 O O . HIS A 1 206 ? -7.988 -15.356 21.904 1.00 62.50 206 HIS A O 1
ATOM 1658 N N . LEU A 1 207 ? -7.428 -13.221 22.320 1.00 49.50 207 LEU A N 1
ATOM 1659 C CA . LEU A 1 207 ? -6.851 -13.453 23.651 1.00 49.50 207 LEU A CA 1
ATOM 1660 C C . LEU A 1 207 ? -7.858 -13.245 24.795 1.00 49.50 207 LEU A C 1
ATOM 1662 O O . LEU A 1 207 ? -7.594 -13.668 25.916 1.00 49.50 207 LEU A O 1
ATOM 1666 N N . VAL A 1 208 ? -9.017 -12.634 24.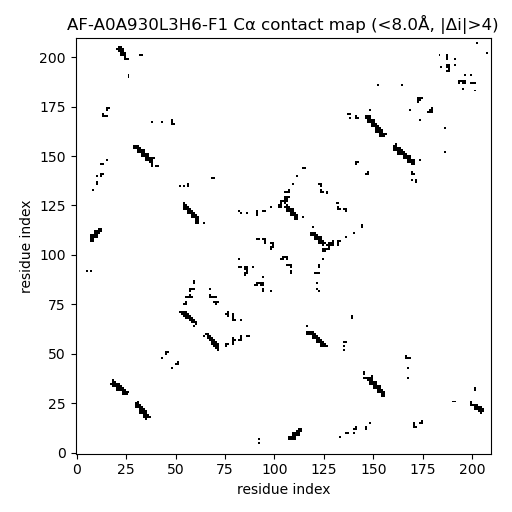529 1.00 45.72 208 VAL A N 1
ATOM 1667 C CA . VAL A 1 208 ? -10.051 -12.336 25.544 1.00 45.72 208 VAL A CA 1
ATOM 1668 C C . VAL A 1 208 ? -11.012 -13.523 25.773 1.00 45.72 208 VAL A C 1
ATOM 1670 O O . VAL A 1 208 ? -11.827 -13.499 26.690 1.00 45.72 208 VAL A O 1
ATOM 1673 N N . ALA A 1 209 ? -10.898 -14.598 24.982 1.00 37.38 209 ALA A N 1
ATOM 1674 C CA . ALA A 1 209 ? -11.747 -15.794 25.063 1.00 37.38 209 ALA A CA 1
ATOM 1675 C C . ALA A 1 209 ? -11.150 -16.967 25.883 1.00 37.38 209 ALA A C 1
ATOM 1677 O O . ALA A 1 209 ? -11.488 -18.122 25.610 1.00 37.38 209 ALA A O 1
ATOM 1678 N N . ALA A 1 210 ? -10.282 -16.697 26.868 1.00 33.31 210 ALA A N 1
ATOM 1679 C CA . ALA A 1 210 ? -9.714 -17.707 27.775 1.00 33.31 210 ALA A CA 1
ATOM 1680 C C . ALA A 1 210 ? -10.123 -17.481 29.238 1.00 33.31 210 ALA A C 1
ATOM 1682 O O . ALA A 1 210 ? -9.986 -16.336 29.723 1.00 33.31 210 ALA A O 1
#

Secondary structure (DSSP, 8-state):
-PPPPP--EEE--------EEEEEEEETTEEEEEEEEE---SS--TTTSS----SEEEEE--TT----EE-SSHHHHHHHHHHHHHHHHH-HHHHHHHHHHHT-TT-EEEEETT-TTSS-EEEEESSS-HHHHHHHHHHHHHHHHT-EEEEEEEEEETTEEEEEEEEEEEHHHHHHSHHHHHHHHHHHHHHHSSSS-TT---EETTTS--

Radius of gyration: 20.56 Å; Cα contacts (8 Å, |Δi|>4): 386; chains: 1; bounding box: 59×35×58 Å

Solvent-accessible surface area (backbone atoms only — not comparable to full-atom values): 11902 Å² total; per-residue (Å²): 132,86,75,82,80,87,73,63,47,76,45,65,86,61,76,71,89,78,67,44,70,52,26,33,37,66,58,99,92,40,46,37,37,30,35,32,42,78,48,83,60,96,66,80,59,61,91,72,35,99,60,76,81,90,48,31,28,16,29,41,43,43,100,84,49,85,53,59,57,44,54,84,48,76,65,42,44,51,50,25,54,51,43,32,50,36,29,74,76,61,34,57,73,49,26,32,48,53,41,26,77,74,74,13,75,35,39,38,36,33,35,42,72,79,45,94,69,47,71,35,36,34,37,18,35,71,73,67,38,48,67,60,22,53,49,53,49,45,52,54,48,28,60,75,68,54,40,37,37,27,41,29,38,27,36,58,51,92,97,44,74,45,80,76,47,70,44,66,36,46,23,64,49,57,66,68,42,60,60,43,49,54,52,51,52,53,50,47,24,68,76,68,75,33,87,84,54,86,92,57,64,74,40,54,42,85,70,70,79,116

Mea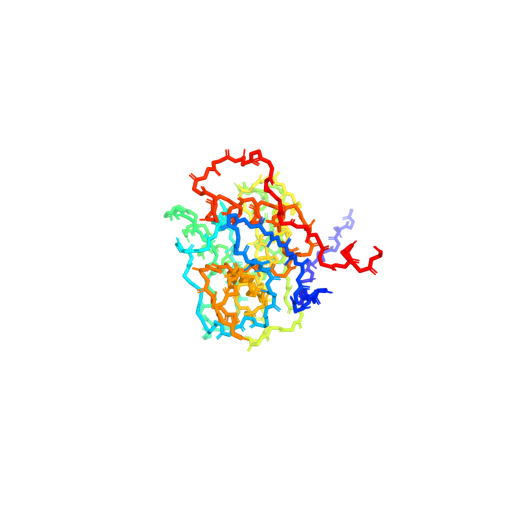n predicted aligned error: 7.74 Å

Organism: NCBI:txid43675

Foldseek 3Di:
DDDPDDDAAEAEAQDFDDFAWFWWWDDPRWIKTKGKDQDPDPDDDCVQAPDDDDFWKAKDFPPPDPPGTDDDDPVSSVLSVVLNVCCVPPNQVRSQVVCLVPAAVLKGKYWYDDDPRHTMIIITDDPNHNVSSVVRVNQVRLNVVSQWIWIFMWIDDPPDTHTDDTHIDRSVLSVVCPNVVVVQQVSVCVVPVDRPDDPIGTGTPVVVPD

Nearest PDB structures (foldseek):
  4yxt-assembly1_A  TM=2.343E-01  e=2.563E+00  Bacillus subtilis subsp. subtilis str. 168
  8e1i-assembly2_B  TM=2.653E-01  e=3.871E+00  Schizosaccharomyces pombe/Puccinia graminis mixed DNA library
  4yxv-assembly1_B  TM=2.615E-01  e=4.900E+00  Bacillus subtilis subsp. subtilis str. 168

Sequence (210 aa):
MCRPEFTPETIGRTPRHKSGVIATGAWKGENYRVTVYDSLSEFVEIDGTAWEPQYAVALQGEPHSYLEGWWKTKAEREQVQVVRSVIRECGLECATRVVRDLWDEQAVGFTVADSPWGEVCGVSFGANNEDEHRMQARDLLEFLNGDWADVALEVQREDDWVRLKASDMPNSEFNDGEDLGQLLEVFEQEVTGQWFPEGFRLTDAHLVAA

pLDDT: mean 83.66, std 13.28, range [33.31, 97.0]